Protein AF-0000000073331555 (afdb_homodimer)

Radius of gyration: 17.78 Å; Cα contacts (8 Å, |Δi|>4): 482; chains: 2; bounding box: 31×68×37 Å

Nearest PDB structures (foldseek):
  3w5u-assembly4_H  TM=9.746E-01  e=2.554E-11  Zea mays
  6xtf-assembly1_D  TM=9.697E-01  e=1.208E-10  Gloeobacter violaceus PCC 7421
  4zho-assembly2_B  TM=9.693E-01  e=1.670E-10  Arabidopsis thaliana
  3p63-assembly2_B  TM=9.710E-01  e=2.803E-10  Mastigocladus laminosus
  7akt-assembly1_A  TM=9.707E-01  e=1.718E-09  Chlamydomonas reinhardtii

Structure (mmCIF, N/CA/C/O backbone):
data_AF-0000000073331555-model_v1
#
loop_
_entity.id
_entity.type
_entity.pdbx_description
1 polymer Ferredoxin
#
loop_
_atom_site.group_PDB
_atom_site.id
_atom_site.type_symbol
_atom_site.label_atom_id
_atom_site.label_alt_id
_atom_site.label_comp_id
_atom_site.label_asym_id
_atom_site.label_entity_id
_atom_site.label_seq_id
_atom_site.pdbx_PDB_ins_code
_atom_site.Cartn_x
_atom_site.Cartn_y
_atom_site.Cartn_z
_atom_site.occupancy
_atom_site.B_iso_or_equiv
_atom_site.auth_seq_id
_atom_site.auth_comp_id
_atom_site.auth_asym_id
_atom_site.auth_atom_id
_atom_site.pdbx_PDB_model_num
ATOM 1 N N . PRO A 1 1 ? -2.93 -3.029 -19.109 1 42.31 1 PRO A N 1
ATOM 2 C CA . PRO A 1 1 ? -3.834 -2.719 -18 1 42.31 1 PRO A CA 1
ATOM 3 C C . PRO A 1 1 ? -3.377 -1.511 -17.188 1 42.31 1 PRO A C 1
ATOM 5 O O . PRO A 1 1 ? -2.174 -1.264 -17.078 1 42.31 1 PRO A O 1
ATOM 8 N N . GLY A 1 2 ? -4.195 -0.539 -17.375 1 48.5 2 GLY A N 1
ATOM 9 C CA . GLY A 1 2 ? -3.752 0.759 -16.891 1 48.5 2 GLY A CA 1
ATOM 10 C C . GLY A 1 2 ? -3.408 0.759 -15.406 1 48.5 2 GLY A C 1
ATOM 11 O O . GLY A 1 2 ? -4.18 0.263 -14.586 1 48.5 2 GLY A O 1
ATOM 12 N N . ARG A 1 3 ? -2.168 0.596 -15.094 1 61.59 3 ARG A N 1
ATOM 13 C CA . ARG A 1 3 ? -1.692 0.702 -13.719 1 61.59 3 ARG A CA 1
ATOM 14 C C . ARG A 1 3 ? -2.1 2.035 -13.102 1 61.59 3 ARG A C 1
ATOM 16 O O . ARG A 1 3 ? -2.121 3.061 -13.781 1 61.59 3 ARG A O 1
ATOM 23 N N . THR A 1 4 ? -2.826 1.878 -12.047 1 60.97 4 THR A N 1
ATOM 24 C CA . THR A 1 4 ? -3.236 3.115 -11.391 1 60.97 4 THR A CA 1
ATOM 25 C C . THR A 1 4 ? -2.035 3.822 -10.773 1 60.97 4 THR A C 1
ATOM 27 O O . THR A 1 4 ? -2.059 5.039 -10.57 1 60.97 4 THR A O 1
ATOM 30 N N . CYS A 1 5 ? -1.116 3.117 -10.336 1 60.03 5 CYS A N 1
ATOM 31 C CA . CYS A 1 5 ? 0.082 3.719 -9.766 1 60.03 5 CYS A CA 1
ATOM 32 C C . CYS A 1 5 ? 1.21 3.768 -10.789 1 60.03 5 CYS A C 1
ATOM 34 O O . CYS A 1 5 ? 1.247 2.959 -11.719 1 60.03 5 CYS A O 1
ATOM 36 N N . GLY A 1 6 ? 1.858 4.988 -10.922 1 55.62 6 GLY A N 1
ATOM 37 C CA . GLY A 1 6 ? 2.854 5.312 -11.93 1 55.62 6 GLY A CA 1
ATOM 38 C C . GLY A 1 6 ? 4.004 4.328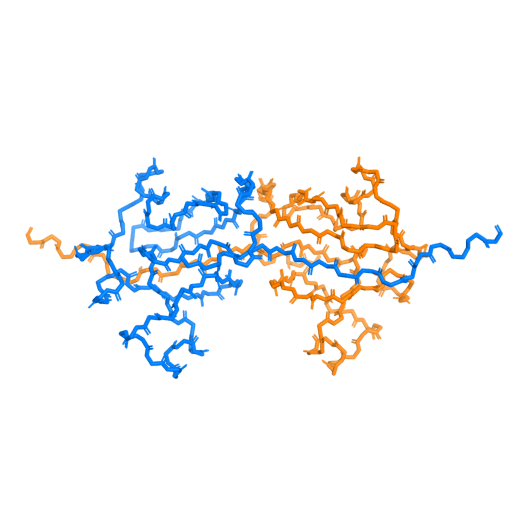 -11.969 1 55.62 6 GLY A C 1
ATOM 39 O O . GLY A 1 6 ? 4.363 3.738 -10.953 1 55.62 6 GLY A O 1
ATOM 40 N N . GLY A 1 7 ? 4.031 3.381 -12.758 1 60.12 7 GLY A N 1
ATOM 41 C CA . GLY A 1 7 ? 5.043 2.49 -13.312 1 60.12 7 GLY A CA 1
ATOM 42 C C . GLY A 1 7 ? 6.457 2.992 -13.102 1 60.12 7 GLY A C 1
ATOM 43 O O . GLY A 1 7 ? 7.297 2.885 -14 1 60.12 7 GLY A O 1
ATOM 44 N N . ASN A 1 8 ? 6.699 3.676 -11.828 1 60.16 8 ASN A N 1
ATOM 45 C CA . ASN A 1 8 ? 8.062 4.188 -11.742 1 60.16 8 ASN A CA 1
ATOM 46 C C . ASN A 1 8 ? 8.984 3.209 -11.023 1 60.16 8 ASN A C 1
ATOM 48 O O . ASN A 1 8 ? 10.109 3.561 -10.656 1 60.16 8 ASN A O 1
ATOM 52 N N . GLY A 1 9 ? 8.469 2.039 -10.781 1 63.94 9 GLY A N 1
ATOM 53 C CA . GLY A 1 9 ? 9.336 1.036 -10.18 1 63.94 9 GLY A CA 1
ATOM 54 C C . GLY A 1 9 ? 9.469 1.179 -8.68 1 63.94 9 GLY A C 1
ATOM 55 O O . GLY A 1 9 ? 10.344 0.562 -8.062 1 63.94 9 GLY A O 1
ATOM 56 N N . ALA A 1 10 ? 8.633 2.016 -8.164 1 65.69 10 ALA A N 1
ATOM 57 C CA . ALA A 1 10 ? 8.719 2.174 -6.719 1 65.69 10 ALA A CA 1
ATOM 58 C C . ALA A 1 10 ? 8.305 0.891 -6 1 65.69 10 ALA A C 1
ATOM 60 O O . ALA A 1 10 ? 7.371 0.207 -6.426 1 65.69 10 ALA A O 1
ATOM 61 N N . THR A 1 11 ? 9.062 0.587 -4.922 1 74.31 11 THR A N 1
ATOM 62 C CA . THR A 1 11 ? 8.938 -0.71 -4.266 1 74.31 11 THR A CA 1
ATOM 63 C C . THR A 1 11 ? 7.91 -0.646 -3.139 1 74.31 11 THR A C 1
ATOM 65 O O . THR A 1 11 ? 7.898 0.308 -2.357 1 74.31 11 THR A O 1
ATOM 68 N N . HIS A 1 12 ? 7.016 -1.637 -3.197 1 76.81 12 HIS A N 1
ATOM 69 C CA . HIS A 1 12 ? 6.07 -1.853 -2.109 1 76.81 12 HIS A CA 1
ATOM 70 C C . HIS A 1 12 ? 6.484 -3.037 -1.243 1 76.81 12 HIS A C 1
ATOM 72 O O . HIS A 1 12 ? 6.965 -4.051 -1.759 1 76.81 12 HIS A O 1
ATOM 78 N N . THR A 1 13 ? 6.324 -2.744 -0.014 1 75.56 13 THR A N 1
ATOM 79 C CA . THR A 1 13 ? 6.723 -3.812 0.896 1 75.56 13 THR A CA 1
ATOM 80 C C . THR A 1 13 ? 5.496 -4.492 1.497 1 75.56 13 THR A C 1
ATOM 82 O O . THR A 1 13 ? 4.449 -3.863 1.661 1 75.56 13 THR A O 1
ATOM 85 N N . GLY A 1 14 ? 5.758 -5.844 1.825 1 79.81 14 GLY A N 1
ATOM 86 C CA . GLY A 1 14 ? 4.711 -6.633 2.455 1 79.81 14 GLY A CA 1
ATOM 87 C C . GLY A 1 14 ? 5.184 -8 2.904 1 79.81 14 GLY A C 1
ATOM 88 O O . GLY A 1 14 ? 6.359 -8.188 3.227 1 79.81 14 GLY A O 1
ATOM 89 N N . LYS A 1 15 ? 4.145 -8.805 3.094 1 84.81 15 LYS A N 1
ATOM 90 C CA . LYS A 1 15 ? 4.41 -10.18 3.504 1 84.81 15 LYS A CA 1
ATOM 91 C C . LYS A 1 15 ? 3.59 -11.172 2.684 1 84.81 15 LYS A C 1
ATOM 93 O O . LYS A 1 15 ? 2.449 -10.883 2.314 1 84.81 15 LYS A O 1
ATOM 98 N N . LEU A 1 16 ? 4.254 -12.234 2.447 1 89.88 16 LEU A N 1
ATOM 99 C CA . LEU A 1 16 ? 3.574 -13.383 1.862 1 89.88 16 LEU A CA 1
ATOM 100 C C . LEU A 1 16 ? 3.453 -14.516 2.875 1 89.88 16 LEU A C 1
ATOM 102 O O . LEU A 1 16 ? 4.457 -14.984 3.412 1 89.88 16 LEU A O 1
ATOM 106 N N . ILE A 1 17 ? 2.254 -14.883 3.178 1 90.5 17 ILE A N 1
ATOM 107 C CA . ILE A 1 17 ? 1.991 -16.016 4.059 1 90.5 17 ILE A CA 1
ATOM 108 C C . ILE A 1 17 ? 1.759 -17.266 3.225 1 90.5 17 ILE A C 1
ATOM 110 O O . ILE A 1 17 ? 0.783 -17.359 2.477 1 90.5 17 ILE A O 1
ATOM 114 N N . THR A 1 18 ? 2.66 -18.172 3.301 1 90 18 THR A N 1
ATOM 115 C CA . THR A 1 18 ? 2.576 -19.453 2.607 1 90 18 THR A CA 1
ATOM 116 C C . THR A 1 18 ? 2.551 -20.594 3.605 1 90 18 THR A C 1
ATOM 118 O O . THR A 1 18 ? 2.805 -20.406 4.797 1 90 18 THR A O 1
ATOM 121 N N . PRO A 1 19 ? 2.193 -21.781 3.141 1 86.94 19 PRO A N 1
ATOM 122 C CA . PRO A 1 19 ? 2.242 -22.922 4.047 1 86.94 19 PRO A CA 1
ATOM 123 C C . PRO A 1 19 ? 3.633 -23.156 4.637 1 86.94 19 PRO A C 1
ATOM 125 O O . PRO A 1 19 ? 3.76 -23.734 5.719 1 86.94 19 PRO A O 1
ATOM 128 N N . GLU A 1 20 ? 4.633 -22.672 3.982 1 85.69 20 GLU A N 1
ATOM 129 C CA . GLU A 1 20 ? 6.008 -22.812 4.453 1 85.69 20 GLU A CA 1
ATOM 130 C C . GLU A 1 20 ? 6.359 -21.75 5.484 1 85.69 20 GLU A C 1
ATOM 132 O O . GLU A 1 20 ? 7.363 -21.875 6.191 1 85.69 20 GLU A O 1
ATOM 137 N N . GLY A 1 21 ? 5.566 -20.719 5.586 1 87.5 21 GLY A N 1
ATOM 138 C CA . GLY A 1 21 ? 5.812 -19.656 6.547 1 87.5 21 GLY A CA 1
ATOM 139 C C . GLY A 1 21 ? 5.578 -18.281 5.977 1 87.5 21 GLY A C 1
ATOM 140 O O . GLY A 1 21 ? 5.137 -18.141 4.836 1 87.5 21 GLY A O 1
ATOM 141 N N . GLU A 1 22 ? 5.797 -17.328 6.844 1 87.44 22 GLU A N 1
ATOM 142 C CA . GLU A 1 22 ? 5.691 -15.93 6.445 1 87.44 22 GLU A CA 1
ATOM 143 C C . GLU A 1 22 ? 7.02 -15.414 5.902 1 87.44 22 GLU A C 1
ATOM 145 O O . GLU A 1 22 ? 8.078 -15.688 6.469 1 87.44 22 GLU A O 1
ATOM 150 N N . LYS A 1 23 ? 6.91 -14.734 4.789 1 86.75 23 LYS A N 1
ATOM 151 C CA . LYS A 1 23 ? 8.102 -14.164 4.176 1 86.75 23 LYS A CA 1
ATOM 152 C C . LYS A 1 23 ? 7.898 -12.68 3.857 1 86.75 23 LYS A C 1
ATOM 154 O O . LYS A 1 23 ? 6.832 -12.281 3.389 1 86.75 23 LYS A O 1
ATOM 159 N N . GLU A 1 24 ? 8.977 -11.977 4.164 1 83.69 24 GLU A N 1
ATOM 160 C CA . GLU A 1 24 ? 8.961 -10.586 3.73 1 83.69 24 GLU A CA 1
ATOM 161 C C . GLU A 1 24 ? 8.992 -10.477 2.209 1 83.69 24 GLU A C 1
ATOM 163 O O . GLU A 1 24 ? 9.672 -11.266 1.542 1 83.69 24 GLU A O 1
ATOM 168 N N . PHE A 1 25 ? 8.352 -9.461 1.7 1 83.12 25 PHE A N 1
ATOM 169 C CA . PHE A 1 25 ? 8.203 -9.328 0.255 1 83.12 25 PHE A CA 1
ATOM 170 C C . PHE A 1 25 ? 8.297 -7.871 -0.173 1 83.12 25 PHE A C 1
ATOM 172 O O . PHE A 1 25 ? 7.664 -7 0.429 1 83.12 25 PHE A O 1
ATOM 179 N N . LYS A 1 26 ? 9.188 -7.637 -1.094 1 82.31 26 LYS A N 1
ATOM 180 C CA . LYS A 1 26 ? 9.336 -6.332 -1.732 1 82.31 26 LYS A CA 1
ATOM 181 C C . LYS A 1 26 ? 9 -6.406 -3.219 1 82.31 26 LYS A C 1
ATOM 183 O O . LYS A 1 26 ? 9.594 -7.188 -3.959 1 82.31 26 LYS A O 1
ATOM 188 N N . CYS A 1 27 ? 8.039 -5.574 -3.59 1 85.88 27 CYS A N 1
ATOM 189 C CA . CYS A 1 27 ? 7.602 -5.652 -4.98 1 85.88 27 CYS A CA 1
ATOM 190 C C . CYS A 1 27 ? 7.473 -4.262 -5.594 1 85.88 27 CYS A C 1
ATOM 192 O O . CYS A 1 27 ? 6.723 -3.424 -5.09 1 85.88 27 CYS A O 1
ATOM 194 N N . PRO A 1 28 ? 8.266 -4.074 -6.668 1 83.06 28 PRO A N 1
ATOM 195 C CA . PRO A 1 28 ? 8.031 -2.834 -7.41 1 83.06 28 PRO A CA 1
ATOM 196 C C . PRO A 1 28 ? 6.605 -2.729 -7.953 1 83.06 28 PRO A C 1
ATOM 198 O O . PRO A 1 28 ? 5.965 -3.748 -8.219 1 83.06 28 PRO A O 1
ATOM 201 N N . ASP A 1 29 ? 6.148 -1.461 -8.141 1 81.38 29 ASP A N 1
ATOM 202 C CA . ASP A 1 29 ? 4.766 -1.238 -8.555 1 81.38 29 ASP A CA 1
ATOM 203 C C . ASP A 1 29 ? 4.594 -1.49 -10.055 1 81.38 29 ASP A C 1
ATOM 205 O O . ASP A 1 29 ? 3.496 -1.34 -10.594 1 81.38 29 ASP A O 1
ATOM 209 N N . ASP A 1 30 ? 5.609 -1.965 -10.734 1 84.06 30 ASP A N 1
ATOM 210 C CA . ASP A 1 30 ? 5.527 -2.215 -12.172 1 84.06 30 ASP A CA 1
ATOM 211 C C . ASP A 1 30 ? 5.816 -3.68 -12.492 1 84.06 30 ASP A C 1
ATOM 213 O O . ASP A 1 30 ? 6.051 -4.035 -13.648 1 84.06 30 ASP A O 1
ATOM 217 N N . VAL A 1 31 ? 5.867 -4.48 -11.5 1 88.19 31 VAL A N 1
ATOM 218 C CA . VAL A 1 31 ? 6.07 -5.918 -11.641 1 88.19 31 VAL A CA 1
ATOM 219 C C . VAL A 1 31 ? 4.91 -6.672 -11 1 88.19 31 VAL A C 1
ATOM 221 O O . VAL A 1 31 ? 4.43 -6.289 -9.93 1 88.19 31 VAL A O 1
ATOM 224 N N . PHE A 1 32 ? 4.512 -7.754 -11.734 1 91.75 32 PHE A N 1
ATOM 225 C CA . PHE A 1 32 ? 3.455 -8.578 -11.156 1 91.75 32 PHE A CA 1
ATOM 226 C C . PHE A 1 32 ? 3.912 -9.203 -9.844 1 91.75 32 PHE A C 1
ATOM 228 O O . PHE A 1 32 ? 5.066 -9.625 -9.719 1 91.75 32 PHE A O 1
ATOM 235 N N . ILE A 1 33 ? 3.016 -9.352 -8.938 1 92.06 33 ILE A N 1
ATOM 236 C CA . ILE A 1 33 ? 3.311 -9.898 -7.621 1 92.06 33 ILE A CA 1
ATOM 237 C C . ILE A 1 33 ? 3.887 -11.305 -7.758 1 92.06 33 ILE A C 1
ATOM 239 O O . ILE A 1 33 ? 4.883 -11.641 -7.113 1 92.06 33 ILE A O 1
ATOM 243 N N . LEU A 1 34 ? 3.281 -12.102 -8.664 1 94.38 34 LEU A N 1
ATOM 244 C CA . LEU A 1 34 ? 3.756 -13.461 -8.859 1 94.38 34 LEU A CA 1
ATOM 245 C C . LEU A 1 34 ? 5.207 -13.477 -9.328 1 94.38 34 LEU A C 1
ATOM 247 O O . LEU A 1 34 ? 6.031 -14.219 -8.789 1 94.38 34 LEU A O 1
ATOM 251 N N . ASP A 1 35 ? 5.539 -12.656 -10.25 1 94.62 35 ASP A N 1
ATOM 252 C CA . ASP A 1 35 ? 6.887 -12.602 -10.805 1 94.62 35 ASP A CA 1
ATOM 253 C C . ASP A 1 35 ? 7.902 -12.188 -9.742 1 94.62 35 ASP A C 1
ATOM 255 O O . ASP A 1 35 ? 8.977 -12.781 -9.633 1 94.62 35 ASP A O 1
ATOM 259 N N . GLN A 1 36 ? 7.516 -11.258 -9 1 93 36 GLN A N 1
ATOM 260 C CA . GLN A 1 36 ? 8.422 -10.797 -7.953 1 93 36 GLN A CA 1
ATOM 261 C C . GLN A 1 36 ? 8.617 -11.867 -6.879 1 93 36 GLN A C 1
ATOM 263 O O . GLN A 1 36 ? 9.719 -12.039 -6.363 1 93 36 GLN A O 1
ATOM 268 N N . ALA A 1 37 ? 7.539 -12.5 -6.539 1 92.62 37 ALA A N 1
ATOM 269 C CA . ALA A 1 37 ? 7.641 -13.57 -5.555 1 92.62 37 ALA A CA 1
ATOM 270 C C . ALA A 1 37 ? 8.633 -14.633 -6.004 1 92.62 37 ALA A C 1
ATOM 272 O O . ALA A 1 37 ? 9.477 -15.078 -5.219 1 92.62 37 ALA A O 1
ATOM 273 N N . GLU A 1 38 ? 8.539 -15.008 -7.211 1 92.31 38 GLU A N 1
ATOM 274 C CA . GLU A 1 38 ? 9.461 -16 -7.758 1 92.31 38 GLU A CA 1
ATOM 275 C C . GLU A 1 38 ? 10.906 -15.5 -7.719 1 92.31 38 GLU A C 1
ATOM 277 O O . GLU A 1 38 ? 11.82 -16.25 -7.375 1 92.31 38 GLU A O 1
ATOM 282 N N . GLU A 1 39 ? 11.039 -14.305 -8.031 1 93.31 39 GLU A N 1
ATOM 283 C CA . GLU A 1 39 ? 12.367 -13.695 -8.016 1 93.31 39 GLU A CA 1
ATOM 284 C C . GLU A 1 39 ? 12.961 -13.695 -6.609 1 93.31 39 GLU A C 1
ATOM 286 O O . GLU A 1 39 ? 14.18 -13.828 -6.445 1 93.31 39 GLU A O 1
ATOM 291 N N . GLU A 1 40 ? 12.141 -13.664 -5.664 1 89.69 40 GLU A N 1
ATOM 292 C CA . GLU A 1 40 ? 12.602 -13.625 -4.281 1 89.69 40 GLU A CA 1
ATOM 293 C C . GLU A 1 40 ? 12.648 -15.023 -3.672 1 89.69 40 GLU A C 1
ATOM 295 O O . GLU A 1 40 ? 12.891 -15.18 -2.473 1 89.69 40 GLU A O 1
ATOM 300 N N . GLY A 1 41 ? 12.281 -15.953 -4.426 1 89.06 41 GLY A N 1
ATOM 301 C CA . GLY A 1 41 ? 12.422 -17.328 -3.992 1 89.06 41 GLY A CA 1
ATOM 302 C C . GLY A 1 41 ? 11.172 -17.875 -3.322 1 89.06 41 GLY A C 1
ATOM 303 O O . GLY A 1 41 ? 11.234 -18.859 -2.576 1 89.06 41 GLY A O 1
ATOM 304 N N . VAL A 1 42 ? 10.172 -17.234 -3.461 1 88.31 42 VAL A N 1
ATOM 305 C CA . VAL A 1 42 ? 8.906 -17.719 -2.928 1 88.31 42 VAL A CA 1
ATOM 306 C C . VAL A 1 42 ? 8.117 -18.422 -4.031 1 88.31 42 VAL A C 1
ATOM 308 O O . VAL A 1 42 ? 7.863 -17.844 -5.09 1 88.31 42 VAL A O 1
ATOM 311 N N . ASP A 1 43 ? 7.73 -19.594 -3.75 1 86.31 43 ASP A N 1
ATOM 312 C CA . ASP A 1 43 ? 7 -20.375 -4.742 1 86.31 43 ASP A CA 1
ATOM 313 C C . ASP A 1 43 ? 5.492 -20.219 -4.566 1 86.31 43 ASP A C 1
ATOM 315 O O . ASP A 1 43 ? 4.91 -20.734 -3.617 1 86.31 43 ASP A O 1
ATOM 319 N N . LEU A 1 44 ? 4.934 -19.5 -5.422 1 90.25 44 LEU A N 1
ATOM 320 C CA . LEU A 1 44 ? 3.482 -19.375 -5.465 1 90.25 44 LEU A CA 1
ATOM 321 C C . LEU A 1 44 ? 2.893 -20.234 -6.582 1 90.25 44 LEU A C 1
ATOM 323 O O . LEU A 1 44 ? 3.527 -20.422 -7.621 1 90.25 44 LEU A O 1
ATOM 327 N N . PRO A 1 45 ? 1.736 -20.734 -6.297 1 91.81 45 PRO A N 1
ATOM 328 C CA . PRO A 1 45 ? 1.098 -21.516 -7.371 1 91.81 45 PRO A CA 1
ATOM 329 C C . PRO A 1 45 ? 0.787 -20.656 -8.602 1 91.81 45 PRO A C 1
ATOM 331 O O . PRO A 1 45 ? 0.497 -19.469 -8.469 1 91.81 45 PRO A O 1
ATOM 334 N N . CYS A 1 46 ? 0.979 -21.359 -9.711 1 91.44 46 CYS A N 1
ATOM 335 C CA . CYS A 1 46 ? 0.646 -20.672 -10.953 1 91.44 46 CYS A CA 1
ATOM 336 C C . CYS A 1 46 ? 0.411 -21.656 -12.078 1 91.44 46 CYS A C 1
ATOM 338 O O . CYS A 1 46 ? 1.036 -22.719 -12.125 1 91.44 46 CYS A O 1
ATOM 340 N N . SER A 1 47 ? -0.607 -21.328 -12.961 1 93.25 47 SER A N 1
ATOM 341 C CA . SER A 1 47 ? -0.866 -22.188 -14.117 1 93.25 47 SER A CA 1
ATOM 342 C C . SER A 1 47 ? -0.884 -21.359 -15.406 1 93.25 47 SER A C 1
ATOM 344 O O . SER A 1 47 ? 0.083 -21.391 -16.172 1 93.25 47 SER A O 1
ATOM 346 N N . CYS A 1 48 ? -1.668 -20.5 -15.562 1 92.81 48 CYS A N 1
ATOM 347 C CA . CYS A 1 48 ? -1.872 -19.875 -16.859 1 92.81 48 CYS A CA 1
ATOM 348 C C . CYS A 1 48 ? -1.042 -18.594 -16.984 1 92.81 48 CYS A C 1
ATOM 350 O O . CYS A 1 48 ? -0.757 -18.141 -18.094 1 92.81 48 CYS A O 1
ATOM 352 N N . ARG A 1 49 ? -0.77 -17.906 -15.898 1 91.44 49 ARG A N 1
ATOM 353 C CA . ARG A 1 49 ? -0.06 -16.625 -15.844 1 91.44 49 ARG A CA 1
ATOM 354 C C . ARG A 1 49 ? -0.734 -15.586 -16.734 1 91.44 49 ARG A C 1
ATOM 356 O O . ARG A 1 49 ? -0.06 -14.766 -17.344 1 91.44 49 ARG A O 1
ATOM 363 N N . ALA A 1 50 ? -2.041 -15.672 -16.859 1 89.75 50 ALA A N 1
ATOM 364 C CA . ALA A 1 50 ? -2.77 -14.758 -17.734 1 89.75 50 ALA A CA 1
ATOM 365 C C . ALA A 1 50 ? -4.074 -14.297 -17.094 1 89.75 50 ALA A C 1
ATOM 367 O O . ALA A 1 50 ? -4.93 -13.711 -17.766 1 89.75 50 ALA A O 1
ATOM 368 N N . GLY A 1 51 ? -4.184 -14.594 -15.859 1 90.75 51 GLY A N 1
ATOM 369 C CA . GLY A 1 51 ? -5.41 -14.219 -15.172 1 90.75 51 GLY A CA 1
ATOM 370 C C . GLY A 1 51 ? -6.621 -14.984 -15.656 1 90.75 51 GLY A C 1
ATOM 371 O O . GLY A 1 51 ? -7.75 -14.5 -15.57 1 90.75 51 GLY A O 1
ATOM 372 N N . ALA A 1 52 ? -6.371 -16.094 -16.219 1 91.06 52 ALA A N 1
ATOM 373 C CA . ALA A 1 52 ? -7.445 -16.859 -16.844 1 91.06 52 ALA A CA 1
ATOM 374 C C . ALA A 1 52 ? -7.82 -18.078 -15.992 1 91.06 52 ALA A C 1
ATOM 376 O O . ALA A 1 52 ? -8.695 -18.859 -16.359 1 91.06 52 ALA A O 1
ATOM 377 N N . CYS A 1 53 ? -7.191 -18.297 -14.914 1 91.75 53 CYS A N 1
ATOM 378 C CA . CYS A 1 53 ? -7.508 -19.344 -13.961 1 91.75 53 CYS A CA 1
ATOM 379 C C . CYS A 1 53 ? -7.352 -18.859 -12.531 1 91.75 53 CYS A C 1
ATOM 381 O O . CYS A 1 53 ? -7.289 -17.641 -12.289 1 91.75 53 CYS A O 1
ATOM 383 N N . SER A 1 54 ? -7.363 -19.75 -11.555 1 91.5 54 SER A N 1
ATOM 384 C CA . SER A 1 54 ? -7.32 -19.328 -10.164 1 91.5 54 SER A CA 1
ATOM 385 C C . SER A 1 54 ? -6.207 -20.031 -9.398 1 91.5 54 SER A C 1
ATOM 387 O O . SER A 1 54 ? -6.16 -19.984 -8.172 1 91.5 54 SER A O 1
ATOM 389 N N . SER A 1 55 ? -5.348 -20.594 -10.156 1 92.12 55 SER A N 1
ATOM 390 C CA . SER A 1 55 ? -4.281 -21.312 -9.477 1 92.12 55 SER A CA 1
ATOM 391 C C . SER A 1 55 ? -3.449 -20.391 -8.602 1 92.12 55 SER A C 1
ATOM 393 O O . SER A 1 55 ? -2.965 -20.797 -7.543 1 92.12 55 SER A O 1
ATOM 395 N N . CYS A 1 56 ? -3.32 -19.156 -8.992 1 93.44 56 CYS A N 1
ATOM 396 C CA . CYS A 1 56 ? -2.469 -18.219 -8.273 1 93.44 56 CYS A CA 1
ATOM 397 C C . CYS A 1 56 ? -3.287 -17.375 -7.309 1 93.44 56 CYS A C 1
ATOM 399 O O . CYS A 1 56 ? -2.82 -16.328 -6.836 1 93.44 56 CYS A O 1
ATOM 401 N N . ALA A 1 57 ? -4.426 -17.766 -7.074 1 92.12 57 ALA A N 1
ATOM 402 C CA . ALA A 1 57 ? -5.293 -16.969 -6.203 1 92.12 57 ALA A CA 1
ATOM 403 C C . ALA A 1 57 ? -4.719 -16.891 -4.793 1 92.12 57 ALA A C 1
ATOM 405 O O . ALA A 1 57 ? -4.215 -17.875 -4.258 1 92.12 57 ALA A O 1
ATOM 406 N N . ALA A 1 58 ? -4.762 -15.672 -4.223 1 93.75 58 ALA A N 1
ATOM 407 C CA . ALA A 1 58 ? -4.379 -15.375 -2.842 1 93.75 58 ALA A CA 1
ATOM 408 C C . ALA A 1 58 ? -5.398 -14.461 -2.172 1 93.75 58 ALA A C 1
ATOM 410 O O . ALA A 1 58 ? -6.23 -13.852 -2.848 1 93.75 58 ALA A O 1
ATOM 411 N N . LYS A 1 59 ? -5.316 -14.469 -0.935 1 94 59 LYS A N 1
ATOM 412 C CA . LYS A 1 59 ? -6.203 -13.609 -0.165 1 94 59 LYS A CA 1
ATOM 413 C C . LYS A 1 59 ? -5.445 -12.414 0.415 1 94 59 LYS A C 1
ATOM 415 O O . LYS A 1 59 ? -4.371 -12.578 0.99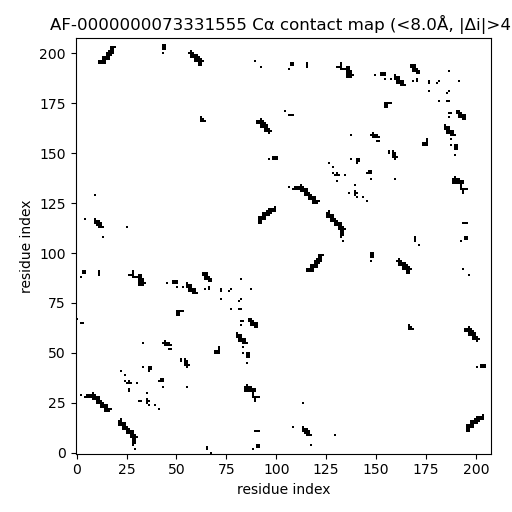4 1 94 59 LYS A O 1
ATOM 420 N N . ILE A 1 60 ? -6.031 -11.273 0.227 1 90.25 60 ILE A N 1
ATOM 421 C CA . ILE A 1 60 ? -5.465 -10.078 0.845 1 90.25 60 ILE A CA 1
ATOM 422 C C . ILE A 1 60 ? -5.801 -10.062 2.334 1 90.25 60 ILE A C 1
ATOM 424 O O . ILE A 1 60 ? -6.977 -10.055 2.709 1 90.25 60 ILE A O 1
ATOM 428 N N . VAL A 1 61 ? -4.836 -10.094 3.133 1 88.25 61 VAL A N 1
ATOM 429 C CA . VAL A 1 61 ? -5.004 -9.984 4.578 1 88.25 61 VAL A CA 1
ATOM 430 C C . VAL A 1 61 ? -4.965 -8.516 4.992 1 88.25 61 VAL A C 1
ATOM 432 O O . VAL A 1 61 ? -5.738 -8.086 5.852 1 88.25 61 VAL A O 1
ATOM 435 N N . GLN A 1 62 ? -4.062 -7.789 4.371 1 83.88 62 GLN A N 1
ATOM 436 C CA . GLN A 1 62 ? -3.896 -6.363 4.621 1 83.88 62 GLN A CA 1
ATOM 437 C C . GLN A 1 62 ? -3.432 -5.633 3.365 1 83.88 62 GLN A C 1
ATOM 439 O O . GLN A 1 62 ? -2.584 -6.141 2.627 1 83.88 62 GLN A O 1
ATOM 444 N N . GLY A 1 63 ? -4.07 -4.312 3.244 1 82.44 63 GLY A N 1
ATOM 445 C CA . GLY A 1 63 ? -3.639 -3.502 2.115 1 82.44 63 GLY A CA 1
ATOM 446 C C . GLY A 1 63 ? -4.562 -3.611 0.917 1 82.44 63 GLY A C 1
ATOM 447 O O . GLY A 1 63 ? -5.738 -3.951 1.062 1 82.44 63 GLY A O 1
ATOM 448 N N . THR A 1 64 ? -3.904 -3.066 -0.203 1 82.88 64 THR A N 1
ATOM 449 C CA . THR A 1 64 ? -4.664 -3.096 -1.449 1 82.88 64 THR A CA 1
ATOM 450 C C . THR A 1 64 ? -3.748 -3.398 -2.633 1 82.88 64 THR A C 1
ATOM 452 O O . THR A 1 64 ? -2.531 -3.225 -2.543 1 82.88 64 THR A O 1
ATOM 455 N N . VAL A 1 65 ? -4.402 -3.975 -3.686 1 87.06 65 VAL A N 1
ATOM 456 C CA . VAL A 1 65 ? -3.66 -4.297 -4.902 1 87.06 65 VAL A CA 1
ATOM 457 C C . VAL A 1 65 ? -4.359 -3.678 -6.109 1 87.06 65 VAL A C 1
ATOM 459 O O . VAL A 1 65 ? -5.543 -3.338 -6.047 1 87.06 65 VAL A O 1
ATOM 462 N N . ASP A 1 66 ? -3.494 -3.418 -7.055 1 85.69 66 ASP A N 1
ATOM 463 C CA . ASP A 1 66 ? -4.004 -3.029 -8.367 1 85.69 66 ASP A CA 1
ATOM 464 C C . ASP A 1 66 ? -4.129 -4.242 -9.289 1 85.69 66 ASP A C 1
ATOM 466 O O . ASP A 1 66 ? -3.123 -4.785 -9.75 1 85.69 66 ASP A O 1
ATOM 470 N N . GLN A 1 67 ? -5.418 -4.656 -9.438 1 84.38 67 GLN A N 1
ATOM 471 C CA . GLN A 1 67 ? -5.602 -5.812 -10.305 1 84.38 67 GLN A CA 1
ATOM 472 C C . GLN A 1 67 ? -6.566 -5.5 -11.445 1 84.38 67 GLN A C 1
ATOM 474 O O . GLN A 1 67 ? -7.453 -4.656 -11.297 1 84.38 67 GLN A O 1
ATOM 479 N N . PHE A 1 68 ? -6.316 -6.188 -12.484 1 74.69 68 PHE A N 1
ATOM 480 C CA . PHE A 1 68 ? -7.117 -5.98 -13.688 1 74.69 68 PHE A CA 1
ATOM 481 C C . PHE A 1 68 ? -8.438 -6.742 -13.602 1 74.69 68 PHE A C 1
ATOM 483 O O . PHE A 1 68 ? -8.609 -7.586 -12.719 1 74.69 68 PHE A O 1
ATOM 490 N N . ASP A 1 69 ? -9.305 -6.078 -14.422 1 73.12 69 ASP A N 1
ATOM 491 C CA . ASP A 1 69 ? -10.578 -6.777 -14.539 1 73.12 69 ASP A CA 1
ATOM 492 C C . ASP A 1 69 ? -10.375 -8.211 -15.023 1 73.12 69 ASP A C 1
ATOM 494 O O . ASP A 1 69 ? -9.977 -8.438 -16.172 1 73.12 69 ASP A O 1
ATOM 498 N N . ILE A 1 70 ? -10.383 -8.953 -14.07 1 72.44 70 ILE A N 1
ATOM 499 C CA . ILE A 1 70 ? -10.203 -10.375 -14.352 1 72.44 70 ILE A CA 1
ATOM 500 C C . ILE A 1 70 ? -11.562 -11.07 -14.406 1 72.44 70 ILE A C 1
ATOM 502 O O . ILE A 1 70 ? -12.438 -10.805 -13.578 1 72.44 70 ILE A O 1
ATOM 506 N N . SER A 1 71 ? -11.695 -11.766 -15.5 1 78.25 71 SER A N 1
ATOM 507 C CA . SER A 1 71 ? -12.969 -12.445 -15.75 1 78.25 71 SER A CA 1
ATOM 508 C C . SER A 1 71 ? -13.188 -13.586 -14.766 1 78.25 71 SER A C 1
ATOM 510 O O . SER A 1 71 ? -14.328 -13.93 -14.453 1 78.25 71 SER A O 1
ATOM 512 N N . PHE A 1 72 ? -12.172 -14.062 -14.297 1 87 72 PHE A N 1
ATOM 513 C CA . PHE A 1 72 ? -12.281 -15.273 -13.492 1 87 72 PHE A CA 1
A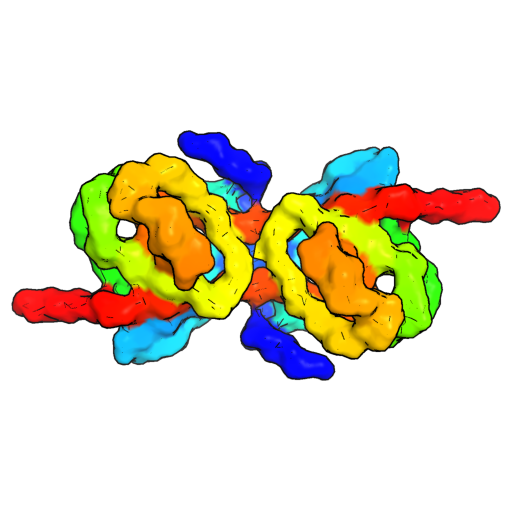TOM 514 C C . PHE A 1 72 ? -12.828 -14.953 -12.102 1 87 72 PHE A C 1
ATOM 516 O O . PHE A 1 72 ? -13.625 -15.727 -11.555 1 87 72 PHE A O 1
ATOM 523 N N . LEU A 1 73 ? -12.453 -13.867 -11.508 1 87.44 73 LEU A N 1
ATOM 524 C CA . LEU A 1 73 ? -12.93 -13.508 -10.18 1 87.44 73 LEU A CA 1
ATOM 525 C C . LEU A 1 73 ? -14.172 -12.625 -10.266 1 87.44 73 LEU A C 1
ATOM 527 O O . LEU A 1 73 ? -14.156 -11.586 -10.922 1 87.44 73 LEU A O 1
ATOM 531 N N . GLY A 1 74 ? -15.188 -13.109 -9.641 1 86.75 74 GLY A N 1
ATOM 532 C CA . GLY A 1 74 ? -16.391 -12.289 -9.57 1 86.75 74 GLY A CA 1
ATOM 533 C C . GLY A 1 74 ? -16.266 -11.125 -8.609 1 86.75 74 GLY A C 1
ATOM 534 O O . GLY A 1 74 ? -15.305 -11.055 -7.832 1 86.75 74 GLY A O 1
ATOM 535 N N . GLY A 1 75 ? -17.188 -10.211 -8.734 1 87.38 75 GLY A N 1
ATOM 536 C CA . GLY A 1 75 ? -17.203 -9.047 -7.867 1 87.38 75 GLY A CA 1
ATOM 537 C C . GLY A 1 75 ? -17.188 -9.406 -6.391 1 87.38 75 GLY A C 1
ATOM 538 O O . GLY A 1 75 ? -16.469 -8.789 -5.602 1 87.38 75 GLY A O 1
ATOM 539 N N . ASP A 1 76 ? -17.938 -10.438 -6.012 1 90.25 76 ASP A N 1
ATOM 540 C CA . ASP A 1 76 ? -18 -10.867 -4.617 1 90.25 76 ASP A CA 1
ATOM 541 C C . ASP A 1 76 ? -16.641 -11.391 -4.145 1 90.25 76 ASP A C 1
ATOM 543 O O . ASP A 1 76 ? -16.266 -11.164 -2.996 1 90.25 76 ASP A O 1
ATOM 547 N N . GLN A 1 77 ? -15.969 -12 -4.988 1 88.56 77 GLN A N 1
ATOM 548 C CA . GLN A 1 77 ? -14.664 -12.547 -4.656 1 88.56 77 GLN A CA 1
ATOM 549 C C . GLN A 1 77 ? -13.625 -11.438 -4.5 1 88.56 77 GLN A C 1
ATOM 551 O O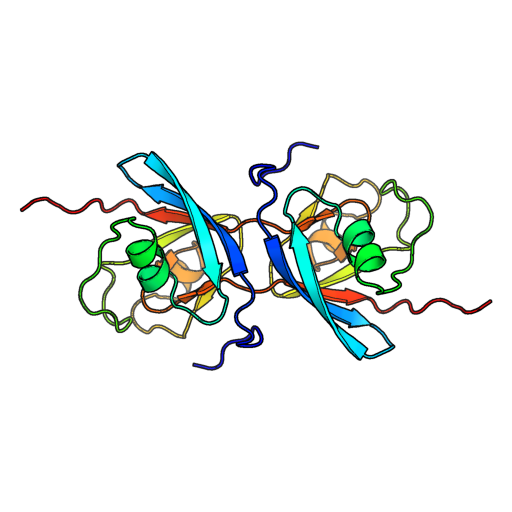 . GLN A 1 77 ? -12.797 -11.477 -3.584 1 88.56 77 GLN A O 1
ATOM 556 N N . ILE A 1 78 ? -13.797 -10.453 -5.309 1 87 78 ILE A N 1
ATOM 557 C CA . ILE A 1 78 ? -12.891 -9.305 -5.238 1 87 78 ILE A CA 1
ATOM 558 C C . ILE A 1 78 ? -13.141 -8.531 -3.947 1 87 78 ILE A C 1
ATOM 560 O O . ILE A 1 78 ? -12.195 -8.172 -3.242 1 87 78 ILE A O 1
ATOM 564 N N . GLU A 1 79 ? -14.336 -8.43 -3.6 1 87.62 79 GLU A N 1
ATOM 565 C CA . GLU A 1 79 ? -14.695 -7.73 -2.371 1 87.62 79 GLU A CA 1
ATOM 566 C C . GLU A 1 79 ? -14.242 -8.508 -1.139 1 87.62 79 GLU A C 1
ATOM 568 O O . GLU A 1 79 ? -13.938 -7.914 -0.103 1 87.62 79 GLU A O 1
ATOM 573 N N . ALA A 1 80 ? -14.227 -9.766 -1.332 1 89.69 80 ALA A N 1
ATOM 574 C CA . ALA A 1 80 ? -13.805 -10.625 -0.228 1 89.69 80 ALA A CA 1
ATOM 575 C C . ALA A 1 80 ? -12.281 -10.625 -0.086 1 89.69 80 ALA A C 1
ATOM 577 O O . ALA A 1 80 ? -11.742 -11.234 0.844 1 89.69 80 ALA A O 1
ATOM 578 N N . GLY A 1 81 ? -11.594 -10.055 -1.018 1 90.69 81 GLY A N 1
ATOM 579 C CA . GLY A 1 81 ? -10.156 -9.883 -0.87 1 90.69 81 GLY A CA 1
ATOM 580 C C . GLY A 1 81 ? -9.344 -10.859 -1.698 1 90.69 81 GLY A C 1
ATOM 581 O O . GLY A 1 81 ? -8.141 -11.023 -1.479 1 90.69 81 GLY A O 1
ATOM 582 N N . TRP A 1 82 ? -10.023 -11.523 -2.611 1 92.62 82 TRP A N 1
ATOM 583 C CA . TRP A 1 82 ? -9.273 -12.445 -3.459 1 92.62 82 TRP A CA 1
ATOM 584 C C . TRP A 1 82 ? -8.555 -11.703 -4.578 1 92.62 82 TRP A C 1
ATOM 586 O O . TRP A 1 82 ? -9.102 -10.75 -5.148 1 92.62 82 TRP A O 1
ATOM 596 N N . VAL A 1 83 ? -7.309 -12.266 -4.91 1 93.31 83 VAL A N 1
ATOM 597 C CA . VAL A 1 83 ? -6.48 -11.641 -5.938 1 93.31 83 VAL A CA 1
ATOM 598 C C . VAL A 1 83 ? -5.746 -12.719 -6.738 1 93.31 83 VAL A C 1
ATOM 600 O O . VAL A 1 83 ? -5.402 -13.773 -6.199 1 93.31 83 VAL A O 1
ATOM 603 N N . LEU A 1 84 ? -5.637 -12.445 -8.031 1 93.31 84 LEU A N 1
ATOM 604 C CA . LEU A 1 84 ? -4.758 -13.258 -8.859 1 93.31 84 LEU A CA 1
ATOM 605 C C . LEU A 1 84 ? -3.359 -12.656 -8.93 1 93.31 84 LEU A C 1
ATOM 607 O O . LEU A 1 84 ? -3.158 -11.617 -9.555 1 93.31 84 LEU A O 1
ATOM 611 N N . THR A 1 85 ? -2.408 -13.273 -8.344 1 93.69 85 THR A N 1
ATOM 612 C CA . THR A 1 85 ? -1.085 -12.688 -8.156 1 93.69 85 THR A CA 1
ATOM 613 C C . THR A 1 85 ? -0.337 -12.609 -9.484 1 93.69 85 THR A C 1
ATOM 615 O O . THR A 1 85 ? 0.602 -11.82 -9.625 1 93.69 85 THR A O 1
ATOM 618 N N . CYS A 1 86 ? -0.778 -13.352 -10.508 1 93.62 86 CYS A N 1
ATOM 619 C CA . CYS A 1 86 ? -0.108 -13.305 -11.805 1 93.62 86 CYS A CA 1
ATOM 620 C C . CYS A 1 86 ? -0.597 -12.117 -12.633 1 93.62 86 CYS A C 1
ATOM 622 O O . CYS A 1 86 ? -0.048 -11.836 -13.695 1 93.62 86 CYS A O 1
ATOM 624 N N . TYR A 1 87 ? -1.567 -11.477 -12.094 1 91.69 87 TYR A N 1
ATOM 625 C CA . TYR A 1 87 ? -2.178 -10.375 -12.828 1 91.69 87 TYR A CA 1
ATOM 626 C C . TYR A 1 87 ? -2.461 -9.195 -11.906 1 91.69 87 TYR A C 1
ATOM 628 O O . TYR A 1 87 ? -3.451 -8.484 -12.086 1 91.69 87 TYR A O 1
ATOM 636 N N . ALA A 1 88 ? -1.718 -9.055 -10.922 1 90.88 88 ALA A N 1
ATOM 637 C CA . ALA A 1 88 ? -1.912 -7.969 -9.961 1 90.88 88 ALA A CA 1
ATOM 638 C C . ALA A 1 88 ? -0.591 -7.27 -9.648 1 90.88 88 ALA A C 1
ATOM 640 O O . ALA A 1 88 ? 0.46 -7.914 -9.594 1 90.88 88 ALA A O 1
ATOM 641 N N . TYR A 1 89 ? -0.746 -5.973 -9.391 1 88.69 89 TYR A N 1
ATOM 642 C CA . TYR A 1 89 ? 0.355 -5.141 -8.914 1 88.69 89 TYR A CA 1
ATOM 643 C C . TYR A 1 89 ? 0.089 -4.637 -7.504 1 88.69 89 TYR A C 1
ATOM 645 O O . TYR A 1 89 ? -1.065 -4.504 -7.09 1 88.69 89 TYR A O 1
ATOM 653 N N . PRO A 1 90 ? 1.242 -4.418 -6.777 1 86.44 90 PRO A N 1
ATOM 654 C CA . PRO A 1 90 ? 0.989 -3.689 -5.531 1 86.44 90 PRO A CA 1
ATOM 655 C C . PRO A 1 90 ? 0.38 -2.309 -5.77 1 86.44 90 PRO A C 1
ATOM 657 O O . PRO A 1 90 ? 0.726 -1.639 -6.746 1 86.44 90 PRO A O 1
ATOM 660 N N . MET A 1 91 ? -0.558 -1.919 -4.871 1 80.75 91 MET A N 1
ATOM 661 C CA . MET A 1 91 ? -1.165 -0.598 -5.008 1 80.75 91 MET A CA 1
ATOM 662 C C . MET A 1 91 ? -0.304 0.468 -4.34 1 80.75 91 MET A C 1
ATOM 664 O O . MET A 1 91 ? 0.199 0.263 -3.232 1 80.75 91 MET A O 1
ATOM 668 N N . CYS A 1 92 ? -0.205 1.504 -5.09 1 76.5 92 CYS A N 1
ATOM 669 C CA . CYS A 1 92 ? 0.529 2.639 -4.543 1 76.5 92 CYS A CA 1
ATOM 670 C C . CYS A 1 92 ? -0.352 3.461 -3.611 1 76.5 92 CYS A C 1
ATOM 672 O O . CYS A 1 92 ? -1.571 3.512 -3.787 1 76.5 92 CYS A O 1
ATOM 674 N N . LEU A 1 93 ? 0.311 4.125 -2.654 1 81.56 93 LEU A N 1
ATOM 675 C CA . LEU A 1 93 ? -0.386 5.062 -1.778 1 81.56 93 LEU A CA 1
ATOM 676 C C . LEU A 1 93 ? -0.368 6.469 -2.361 1 81.56 93 LEU A C 1
ATOM 678 O O . LEU A 1 93 ? 0.696 6.992 -2.705 1 81.56 93 LEU A O 1
ATOM 682 N N . ILE A 1 94 ? -1.569 7 -2.553 1 82.56 94 ILE A N 1
ATOM 683 C CA . ILE A 1 94 ? -1.679 8.383 -3.02 1 82.56 94 ILE A CA 1
ATOM 684 C C . ILE A 1 94 ? -2.479 9.203 -2.014 1 82.56 94 ILE A C 1
ATOM 686 O O . ILE A 1 94 ? -3.607 8.852 -1.67 1 82.56 94 ILE A O 1
ATOM 690 N N . LEU A 1 95 ? -1.822 10.25 -1.576 1 89.75 95 LEU A N 1
ATOM 691 C CA . LEU A 1 95 ? -2.453 11.141 -0.614 1 89.75 95 LEU A CA 1
ATOM 692 C C . LEU A 1 95 ? -2.625 12.539 -1.205 1 89.75 95 LEU A C 1
ATOM 694 O O . LEU A 1 95 ? -1.75 13.023 -1.925 1 89.75 95 LEU A O 1
ATOM 698 N N . SER A 1 96 ? -3.777 13.078 -0.915 1 91.69 96 SER A N 1
ATOM 699 C CA . SER A 1 96 ? -4.055 14.445 -1.339 1 91.69 96 SER A CA 1
ATOM 700 C C . SER A 1 96 ? -4.16 15.383 -0.142 1 91.69 96 SER A C 1
ATOM 702 O O . SER A 1 96 ? -4.98 15.164 0.753 1 91.69 96 SER A O 1
ATOM 704 N N . SER A 1 97 ? -3.238 16.266 -0.079 1 87.44 97 SER A N 1
ATOM 705 C CA . SER A 1 97 ? -3.27 17.281 0.97 1 87.44 97 SER A CA 1
ATOM 706 C C . SER A 1 97 ? -3.756 18.625 0.429 1 87.44 97 SER A C 1
ATOM 708 O O . SER A 1 97 ? -3.227 19.125 -0.563 1 87.44 97 SER A O 1
ATOM 710 N N . ARG A 1 98 ? -4.926 19.078 0.725 1 75.69 98 ARG A N 1
ATOM 711 C CA . ARG A 1 98 ? -5.484 20.328 0.221 1 75.69 98 ARG A CA 1
ATOM 712 C C . ARG A 1 98 ? -4.902 21.531 0.959 1 75.69 98 ARG A C 1
ATOM 714 O O . ARG A 1 98 ? -5.07 22.672 0.53 1 75.69 98 ARG A O 1
ATOM 721 N N . HIS A 1 99 ? -4.434 21.453 2.211 1 60.16 99 HIS A N 1
ATOM 722 C CA . HIS A 1 99 ? -4.148 22.719 2.898 1 60.16 99 HIS A CA 1
ATOM 723 C C . HIS A 1 99 ? -2.701 23.141 2.684 1 60.16 99 HIS A C 1
ATOM 725 O O . HIS A 1 99 ? -1.777 22.359 2.898 1 60.16 99 HIS A O 1
ATOM 731 N N . SER A 1 100 ? -2.455 23.734 1.464 1 49 100 SER A N 1
ATOM 732 C CA . SER A 1 100 ? -1.183 24.438 1.426 1 49 100 SER A CA 1
ATOM 733 C C . SER A 1 100 ? -1.079 25.453 2.568 1 49 100 SER A C 1
ATOM 735 O O . SER A 1 100 ? -2.096 25.938 3.068 1 49 100 SER A O 1
ATOM 737 N N . LYS A 1 101 ? 0.092 25.547 3.176 1 47.56 101 LYS A N 1
ATOM 738 C CA . LYS A 1 101 ? 0.452 26.609 4.105 1 47.56 101 LYS A CA 1
ATOM 739 C C . LYS A 1 101 ? -0.309 27.891 3.787 1 47.56 101 LYS A C 1
ATOM 741 O O . LYS A 1 101 ? -0.332 28.344 2.639 1 47.56 101 LYS A O 1
ATOM 746 N N . ARG A 1 102 ? -1.305 28.312 4.414 1 41.84 102 ARG A N 1
ATOM 747 C CA . ARG A 1 102 ? -1.457 29.766 4.441 1 41.84 102 ARG A CA 1
ATOM 748 C C . ARG A 1 102 ? -0.133 30.438 4.766 1 41.84 102 ARG A C 1
ATOM 750 O O . ARG A 1 102 ? 0.478 30.156 5.801 1 41.84 102 ARG A O 1
ATOM 757 N N . LYS A 1 103 ? 0.735 30.719 3.729 1 37.88 103 LYS A N 1
ATOM 758 C CA . LYS A 1 103 ? 1.601 31.844 4.082 1 37.88 103 LYS A CA 1
ATOM 759 C C . LYS A 1 103 ? 0.88 32.812 5 1 37.88 103 LYS A C 1
ATOM 761 O O . LYS A 1 103 ? -0.184 33.344 4.652 1 37.88 103 LYS A O 1
ATOM 766 N N . SER A 1 104 ? 0.9 32.594 6.254 1 29 104 SER A N 1
ATOM 767 C CA . SER A 1 104 ? 0.856 33.938 6.805 1 29 104 SER A CA 1
ATOM 768 C C . SER A 1 104 ? 1.882 34.844 6.129 1 29 104 SER A C 1
ATOM 770 O O . SER A 1 104 ? 2.943 34.375 5.707 1 29 104 SER A O 1
ATOM 772 N N . PRO B 1 1 ? 1.9 2.643 19.219 1 43.12 1 PRO B N 1
ATOM 773 C CA . PRO B 1 1 ? 0.745 2.174 18.453 1 43.12 1 PRO B CA 1
ATOM 774 C C . PRO B 1 1 ? 1.079 0.992 17.547 1 43.12 1 PRO B C 1
ATOM 776 O O . PRO B 1 1 ? 2.217 0.862 17.078 1 43.12 1 PRO B O 1
ATOM 779 N N . GLY B 1 2 ? 0.418 -0.048 17.922 1 49 2 GLY B N 1
ATOM 780 C CA . GLY B 1 2 ? 0.82 -1.311 17.328 1 49 2 GLY B CA 1
ATOM 781 C C . GLY B 1 2 ? 0.773 -1.295 15.805 1 49 2 GLY B C 1
ATOM 782 O O . GLY B 1 2 ? -0.228 -0.886 15.211 1 49 2 GLY B O 1
ATOM 783 N N . ARG B 1 3 ? 1.869 -1.033 15.18 1 61.94 3 ARG B N 1
ATOM 784 C CA . ARG B 1 3 ? 1.983 -1.105 13.727 1 61.94 3 ARG B CA 1
ATOM 785 C C . ARG B 1 3 ? 1.571 -2.48 13.219 1 61.94 3 ARG B C 1
ATOM 787 O O . ARG B 1 3 ? 1.806 -3.494 13.875 1 61.94 3 ARG B O 1
ATOM 794 N N . THR B 1 4 ? 0.584 -2.408 12.383 1 60.97 4 THR B N 1
ATOM 795 C CA . THR B 1 4 ? 0.148 -3.689 11.844 1 60.97 4 THR B CA 1
ATOM 796 C C . THR B 1 4 ? 1.212 -4.273 10.914 1 60.97 4 THR B C 1
ATOM 798 O O . THR B 1 4 ? 1.269 -5.488 10.719 1 60.97 4 THR B O 1
ATOM 801 N N . CYS B 1 5 ? 1.901 -3.475 10.258 1 59.88 5 CYS B N 1
ATOM 802 C CA . CYS B 1 5 ? 2.971 -3.959 9.391 1 59.88 5 CYS B CA 1
ATOM 803 C C . CYS B 1 5 ? 4.32 -3.875 10.094 1 59.88 5 CYS B C 1
ATOM 805 O O . CYS B 1 5 ? 4.5 -3.07 11.008 1 59.88 5 CYS B O 1
ATOM 807 N N . GLY B 1 6 ? 5.152 -5.004 9.953 1 55.72 6 GLY B N 1
ATOM 808 C CA . GLY B 1 6 ? 6.41 -5.246 10.641 1 55.72 6 GLY B CA 1
ATOM 809 C C . GLY B 1 6 ? 7.414 -4.125 10.461 1 55.72 6 GLY B C 1
ATOM 810 O O . GLY B 1 6 ? 7.434 -3.461 9.422 1 55.72 6 GLY B O 1
ATOM 811 N N . GLY B 1 7 ? 7.516 -3.193 11.266 1 60.28 7 GLY B N 1
ATOM 812 C CA . GLY B 1 7 ? 8.531 -2.209 11.602 1 60.28 7 GLY B CA 1
ATOM 813 C C . GLY B 1 7 ? 9.898 -2.545 11.031 1 60.28 7 GLY B C 1
ATOM 814 O O . GLY B 1 7 ? 10.922 -2.318 11.688 1 60.28 7 GLY B O 1
ATOM 815 N N . ASN B 1 8 ? 9.891 -3.199 9.711 1 60.56 8 ASN B N 1
ATOM 816 C CA . ASN B 1 8 ? 11.234 -3.566 9.273 1 60.56 8 ASN B CA 1
ATOM 817 C C . ASN B 1 8 ? 11.836 -2.504 8.359 1 60.56 8 ASN B C 1
ATOM 819 O O . ASN B 1 8 ? 12.859 -2.742 7.711 1 60.56 8 ASN B O 1
ATOM 823 N N . GLY B 1 9 ? 11.148 -1.381 8.258 1 64.25 9 GLY B N 1
ATOM 824 C CA . GLY B 1 9 ? 11.727 -0.299 7.477 1 64.25 9 GLY B CA 1
ATOM 825 C C . GLY B 1 9 ? 11.492 -0.446 5.984 1 64.25 9 GLY B C 1
ATOM 826 O O . GLY B 1 9 ? 12.109 0.251 5.18 1 64.25 9 GLY B O 1
ATOM 827 N N . ALA B 1 10 ? 10.641 -1.373 5.68 1 66.12 10 ALA B N 1
ATOM 828 C CA . ALA B 1 10 ? 10.383 -1.54 4.25 1 66.12 10 ALA B CA 1
ATOM 829 C C . ALA B 1 10 ? 9.664 -0.318 3.678 1 66.12 10 ALA B C 1
ATOM 831 O O . ALA B 1 10 ? 8.805 0.269 4.336 1 66.12 10 ALA B O 1
ATOM 832 N N . THR B 1 11 ? 10.086 0.063 2.457 1 74.44 11 THR B N 1
ATOM 833 C CA . THR B 1 11 ? 9.656 1.327 1.871 1 74.44 11 THR B CA 1
ATOM 834 C C . THR B 1 11 ? 8.398 1.134 1.037 1 74.44 11 THR B C 1
ATOM 836 O O . THR B 1 11 ? 8.289 0.175 0.269 1 74.44 11 THR B O 1
ATOM 839 N N . HIS B 1 12 ? 7.438 2.012 1.328 1 76.88 12 HIS B N 1
ATOM 840 C CA . HIS B 1 12 ? 6.227 2.104 0.518 1 76.88 12 HIS B CA 1
ATOM 841 C C . HIS B 1 12 ? 6.277 3.312 -0.409 1 76.88 12 HIS B C 1
ATOM 843 O O . HIS B 1 12 ? 6.742 4.387 -0.014 1 76.88 12 HIS B O 1
ATOM 849 N N . THR B 1 13 ? 5.859 3 -1.568 1 75.75 13 THR B N 1
ATOM 850 C CA . THR B 1 13 ? 5.891 4.094 -2.533 1 75.75 13 THR B CA 1
ATOM 851 C C . THR B 1 13 ? 4.484 4.617 -2.807 1 75.75 13 THR B C 1
ATOM 853 O O . THR B 1 13 ? 3.51 3.869 -2.715 1 75.75 13 THR B O 1
ATOM 856 N N . GLY B 1 14 ? 4.492 5.969 -3.15 1 80 14 GLY B N 1
ATOM 857 C CA . GLY B 1 14 ? 3.236 6.625 -3.484 1 80 14 GLY B CA 1
ATOM 858 C C . GLY B 1 14 ? 3.42 8.031 -4.016 1 80 14 GLY B C 1
ATOM 859 O O . GLY B 1 14 ? 4.449 8.344 -4.621 1 80 14 GLY B O 1
ATOM 860 N N . LYS B 1 15 ? 2.283 8.719 -3.914 1 84.94 15 LYS B N 1
ATOM 861 C CA . LYS B 1 15 ? 2.283 10.109 -4.355 1 84.94 15 LYS B CA 1
ATOM 862 C C . LYS B 1 15 ? 1.598 11.016 -3.336 1 84.94 15 LYS B C 1
ATOM 864 O O . LYS B 1 15 ? 0.633 10.602 -2.688 1 84.94 15 LYS B O 1
ATOM 869 N N . LEU B 1 16 ? 2.182 12.148 -3.266 1 89.75 16 LEU B N 1
ATOM 870 C CA . LEU B 1 16 ? 1.553 13.227 -2.506 1 89.75 16 LEU B CA 1
ATOM 871 C C . LEU B 1 16 ? 1.052 14.328 -3.436 1 89.75 16 LEU B C 1
ATOM 873 O O . LEU B 1 16 ? 1.829 14.898 -4.203 1 89.75 16 LEU B O 1
ATOM 877 N N . ILE B 1 17 ? -0.22 14.555 -3.418 1 90.31 17 ILE B N 1
ATOM 878 C CA . ILE B 1 17 ? -0.821 15.641 -4.18 1 90.31 17 ILE B CA 1
ATOM 879 C C . ILE B 1 17 ? -0.964 16.875 -3.295 1 90.31 17 ILE B C 1
ATOM 881 O O . ILE B 1 17 ? -1.715 16.859 -2.314 1 90.31 17 ILE B O 1
ATOM 885 N N . THR B 1 18 ? -0.209 17.859 -3.586 1 89.81 18 THR B N 1
ATOM 886 C CA . THR B 1 18 ? -0.25 19.141 -2.873 1 89.81 18 THR B CA 1
ATOM 887 C C . THR B 1 18 ? -0.66 20.266 -3.811 1 89.81 18 THR B C 1
ATOM 889 O O . THR B 1 18 ? -0.704 20.078 -5.031 1 89.81 18 THR B O 1
ATOM 892 N N . PRO B 1 19 ? -1.014 21.406 -3.246 1 86.81 19 PRO B N 1
ATOM 893 C CA . PRO B 1 19 ? -1.326 22.547 -4.113 1 86.81 19 PRO B CA 1
ATOM 894 C C . PRO B 1 19 ? -0.172 22.922 -5.043 1 86.81 19 PRO B C 1
ATOM 896 O O . PRO B 1 19 ? -0.394 23.484 -6.113 1 86.81 19 PRO B O 1
ATOM 899 N N . GLU B 1 20 ? 1.016 22.547 -4.68 1 85.56 20 GLU B N 1
ATOM 900 C CA . GLU B 1 20 ? 2.195 22.844 -5.488 1 85.56 20 GLU B CA 1
ATOM 901 C C . GLU B 1 20 ? 2.381 21.812 -6.594 1 85.56 20 GLU B C 1
ATOM 903 O O . GLU B 1 20 ? 3.152 22.031 -7.527 1 85.56 20 GLU B O 1
ATOM 908 N N . GLY B 1 21 ? 1.695 20.703 -6.512 1 87.5 21 GLY B N 1
ATOM 909 C CA . GLY B 1 21 ? 1.797 19.656 -7.52 1 87.5 21 GLY B CA 1
ATOM 910 C C . GLY B 1 21 ? 1.87 18.266 -6.93 1 87.5 21 GLY B C 1
ATOM 911 O O . GLY B 1 21 ? 1.741 18.094 -5.715 1 87.5 21 GLY B O 1
ATOM 912 N N . GLU B 1 22 ? 1.977 17.344 -7.832 1 87.25 22 GLU B N 1
ATOM 913 C CA . GLU B 1 22 ? 2.133 15.945 -7.445 1 87.25 22 GLU B CA 1
ATOM 914 C C . GLU B 1 22 ? 3.604 15.586 -7.27 1 87.25 22 GLU B C 1
ATOM 916 O O . GLU B 1 22 ? 4.445 15.977 -8.078 1 87.25 22 GLU B O 1
ATOM 921 N N . LYS B 1 23 ? 3.863 14.914 -6.172 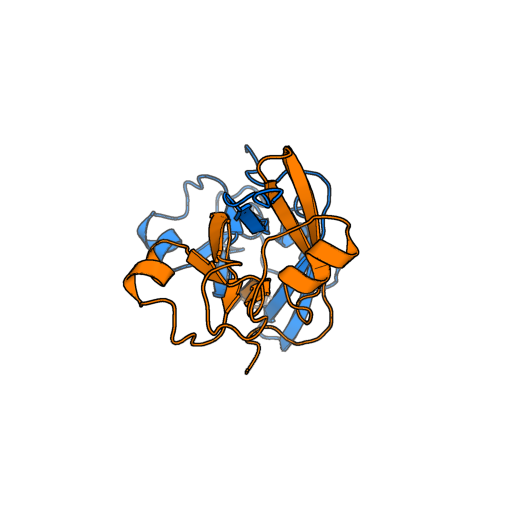1 86.69 23 LYS B N 1
ATOM 922 C CA . LYS B 1 23 ? 5.23 14.477 -5.895 1 86.69 23 LYS B CA 1
ATOM 923 C C . LYS B 1 23 ? 5.273 12.992 -5.559 1 86.69 23 LYS B C 1
ATOM 925 O O . LYS B 1 23 ? 4.41 12.484 -4.836 1 86.69 23 LYS B O 1
ATOM 930 N N . GLU B 1 24 ? 6.309 12.398 -6.148 1 83.75 24 GLU B N 1
ATOM 931 C CA . GLU B 1 24 ? 6.551 11.023 -5.746 1 83.75 24 GLU B CA 1
ATOM 932 C C . GLU B 1 24 ? 6.996 10.938 -4.285 1 83.75 24 GLU B C 1
ATOM 934 O O . GLU B 1 24 ? 7.746 11.797 -3.812 1 83.75 24 GLU B O 1
ATOM 939 N N . PHE B 1 25 ? 6.605 9.867 -3.639 1 83.19 25 PHE B N 1
ATOM 940 C CA . PHE B 1 25 ? 6.859 9.742 -2.207 1 83.19 25 PHE B CA 1
ATOM 941 C C . PHE B 1 25 ? 7.215 8.305 -1.841 1 83.19 25 PHE B C 1
ATOM 943 O O . PHE B 1 25 ? 6.555 7.363 -2.281 1 83.19 25 PHE B O 1
ATOM 950 N N . LYS B 1 26 ? 8.328 8.18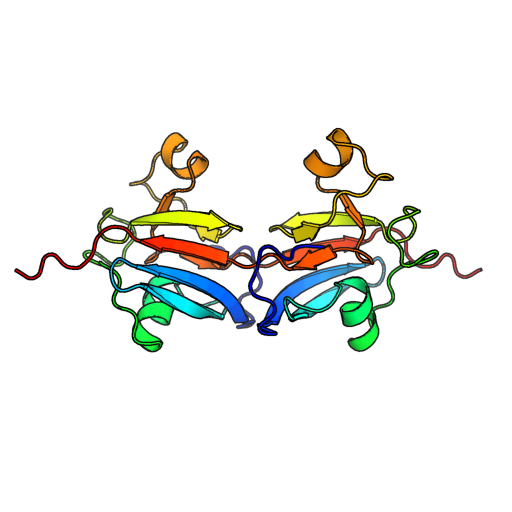 -1.167 1 82.5 26 LYS B N 1
ATOM 951 C CA . LYS B 1 26 ? 8.773 6.91 -0.605 1 82.5 26 LYS B CA 1
ATOM 952 C C . LYS B 1 26 ? 8.812 6.969 0.919 1 82.5 26 LYS B C 1
ATOM 954 O O . LYS B 1 26 ? 9.492 7.824 1.495 1 82.5 26 LYS B O 1
ATOM 959 N N . CYS B 1 27 ? 8.086 6.027 1.516 1 86 27 CYS B N 1
ATOM 960 C CA . CYS B 1 27 ? 8.008 6.078 2.971 1 86 27 CYS B CA 1
ATOM 961 C C . CYS B 1 27 ? 8.195 4.691 3.576 1 86 27 CYS B C 1
ATOM 963 O O . CYS B 1 27 ? 7.438 3.77 3.271 1 86 27 CYS B O 1
ATOM 965 N N . PRO B 1 28 ? 9.25 4.605 4.41 1 83 28 PRO B N 1
ATOM 966 C CA . PRO B 1 28 ? 9.352 3.355 5.168 1 83 28 PRO B CA 1
ATOM 967 C C . PRO B 1 28 ? 8.133 3.105 6.059 1 83 28 PRO B C 1
ATOM 969 O O . PRO B 1 28 ? 7.48 4.055 6.496 1 83 28 PRO B O 1
ATOM 972 N N . ASP B 1 29 ? 7.871 1.798 6.34 1 81.5 29 ASP B N 1
ATOM 973 C CA . ASP B 1 29 ? 6.676 1.433 7.094 1 81.5 29 ASP B CA 1
ATOM 974 C C . ASP B 1 29 ? 6.867 1.683 8.586 1 81.5 29 ASP B C 1
ATOM 976 O O . ASP B 1 29 ? 5.973 1.413 9.391 1 81.5 29 ASP B O 1
ATOM 980 N N . ASP B 1 30 ? 7.961 2.279 9 1 84.19 30 ASP B N 1
ATOM 981 C CA . ASP B 1 30 ? 8.227 2.541 10.414 1 84.19 30 ASP B CA 1
ATOM 982 C C . ASP B 1 30 ? 8.43 4.031 10.664 1 84.19 30 ASP B C 1
ATOM 984 O O . ASP B 1 30 ? 8.922 4.426 11.727 1 84.19 30 ASP B O 1
ATOM 988 N N . VAL B 1 31 ? 8.141 4.816 9.711 1 88.25 31 VAL B N 1
ATOM 989 C CA . VAL B 1 31 ? 8.219 6.27 9.812 1 88.25 31 VAL B CA 1
ATOM 990 C C . VAL B 1 31 ? 6.859 6.883 9.5 1 88.25 31 VAL B C 1
ATOM 992 O O . VAL B 1 31 ? 6.1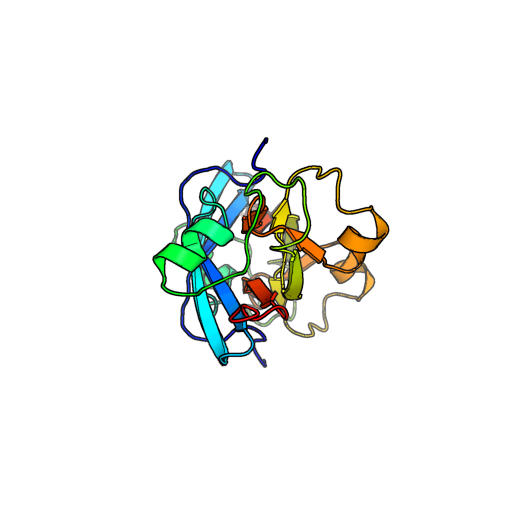64 6.441 8.586 1 88.25 31 VAL B O 1
ATOM 995 N N . PHE B 1 32 ? 6.555 7.926 10.328 1 91.69 32 PHE B N 1
ATOM 996 C CA . PHE B 1 32 ? 5.305 8.633 10.055 1 91.69 32 PHE B CA 1
ATOM 997 C C . PHE B 1 32 ? 5.34 9.281 8.672 1 91.69 32 PHE B C 1
ATOM 999 O O . PHE B 1 32 ? 6.367 9.828 8.266 1 91.69 32 PHE B O 1
ATOM 1006 N N . ILE B 1 33 ? 4.227 9.312 8.031 1 92 33 ILE B N 1
ATOM 1007 C CA . ILE B 1 33 ? 4.109 9.867 6.684 1 92 33 ILE B CA 1
ATOM 1008 C C . ILE B 1 33 ? 4.547 11.328 6.688 1 92 33 ILE B C 1
ATOM 1010 O O . ILE B 1 33 ? 5.305 11.758 5.816 1 92 33 ILE B O 1
ATOM 1014 N N . LEU B 1 34 ? 4.113 12.062 7.727 1 94.31 34 LEU B N 1
ATOM 1015 C CA . LEU B 1 34 ? 4.473 13.477 7.82 1 94.31 34 LEU B CA 1
ATOM 1016 C C . LEU B 1 34 ? 5.984 13.648 7.898 1 94.31 34 LEU B C 1
ATOM 1018 O O . LEU B 1 34 ? 6.555 14.477 7.18 1 94.31 34 LEU B O 1
ATOM 1022 N N . ASP B 1 35 ? 6.625 12.898 8.695 1 94.56 35 ASP B N 1
ATOM 1023 C CA . ASP B 1 35 ? 8.07 12.992 8.883 1 94.56 35 ASP B CA 1
ATOM 1024 C C . ASP B 1 35 ? 8.812 12.68 7.59 1 94.56 35 ASP B C 1
ATOM 1026 O O . ASP B 1 35 ? 9.758 13.383 7.219 1 94.56 35 ASP B O 1
ATOM 1030 N N . GLN B 1 36 ? 8.359 11.703 6.969 1 93 36 GLN B N 1
ATOM 1031 C CA . GLN B 1 36 ? 9.008 11.328 5.719 1 93 36 GLN B CA 1
ATOM 1032 C C . GLN B 1 36 ? 8.805 12.391 4.645 1 93 36 GLN B C 1
ATOM 1034 O O . GLN B 1 36 ? 9.711 12.68 3.863 1 93 36 GLN B O 1
ATOM 1039 N N . ALA B 1 37 ? 7.617 12.891 4.594 1 92.62 37 ALA B N 1
ATOM 1040 C CA . ALA B 1 37 ? 7.344 13.953 3.629 1 92.62 37 ALA B CA 1
ATOM 1041 C C . ALA B 1 37 ? 8.297 15.125 3.82 1 92.62 37 ALA B C 1
ATOM 1043 O O . ALA B 1 37 ? 8.852 15.648 2.85 1 92.62 37 ALA B O 1
ATOM 1044 N N . GLU B 1 38 ? 8.484 15.516 5.02 1 92.25 38 GLU B N 1
ATOM 1045 C CA . GLU B 1 38 ? 9.398 16.609 5.32 1 92.25 38 GLU B CA 1
ATOM 1046 C C . GLU B 1 38 ? 10.82 16.266 4.902 1 92.25 38 GLU B C 1
ATOM 1048 O O . GLU B 1 38 ? 11.531 17.109 4.34 1 92.25 38 GLU B O 1
ATOM 1053 N N . GLU B 1 39 ? 11.164 15.094 5.16 1 93.25 39 GLU B N 1
ATOM 1054 C CA . GLU B 1 39 ? 12.5 14.641 4.797 1 93.25 39 GLU B CA 1
ATOM 1055 C C . GLU B 1 39 ? 12.703 14.688 3.283 1 93.25 39 GLU B C 1
ATOM 1057 O O . GLU B 1 39 ? 13.812 14.945 2.811 1 93.25 39 GLU B O 1
ATOM 1062 N N . GLU B 1 40 ? 11.688 14.547 2.578 1 89.75 40 GLU B N 1
ATOM 1063 C CA . GLU B 1 40 ? 11.773 14.539 1.122 1 89.75 40 GLU B CA 1
ATOM 1064 C C . GLU B 1 40 ? 11.516 15.93 0.545 1 89.75 40 GLU B C 1
ATOM 1066 O O . GLU B 1 40 ? 11.422 16.094 -0.674 1 89.75 40 GLU B O 1
ATOM 1071 N N . GLY B 1 41 ? 11.258 16.828 1.376 1 89 41 GLY B N 1
ATOM 1072 C CA . GLY B 1 41 ? 11.125 18.203 0.944 1 89 41 GLY B CA 1
ATOM 1073 C C . GLY B 1 41 ? 9.695 18.594 0.624 1 89 41 GLY B C 1
ATOM 1074 O O . GLY B 1 41 ? 9.461 19.562 -0.104 1 89 41 GLY B O 1
ATOM 1075 N N . VAL B 1 42 ? 8.844 17.844 0.997 1 88.25 42 VAL B N 1
ATOM 1076 C CA . VAL B 1 42 ? 7.438 18.172 0.816 1 88.25 42 VAL B CA 1
ATOM 1077 C C . VAL B 1 42 ? 6.887 18.812 2.096 1 88.25 42 VAL B C 1
ATOM 1079 O O . VAL B 1 42 ? 6.98 18.219 3.174 1 88.25 42 VAL B O 1
ATOM 1082 N N . ASP B 1 43 ? 6.32 19.938 1.938 1 86.12 43 ASP B N 1
ATOM 1083 C CA . ASP B 1 43 ? 5.789 20.641 3.098 1 86.12 43 ASP B CA 1
ATOM 1084 C C . ASP B 1 43 ? 4.312 20.312 3.309 1 86.12 43 ASP B C 1
ATOM 1086 O O . ASP B 1 43 ? 3.455 20.75 2.537 1 86.12 43 ASP B O 1
ATOM 1090 N N . LEU B 1 44 ? 4.066 19.578 4.273 1 90.19 44 LEU B N 1
ATOM 1091 C CA . LEU B 1 44 ? 2.695 19.297 4.684 1 90.19 44 LEU B CA 1
ATOM 1092 C C . LEU B 1 44 ? 2.324 20.094 5.93 1 90.19 44 LEU B C 1
ATOM 1094 O O . LEU B 1 44 ? 3.18 20.359 6.773 1 90.19 44 LEU B O 1
ATOM 1098 N N . PRO B 1 45 ? 1.082 20.469 5.961 1 91.81 45 PRO B N 1
ATOM 1099 C CA . PRO B 1 45 ? 0.662 21.188 7.176 1 91.81 45 PRO B CA 1
ATOM 1100 C C . PRO B 1 45 ? 0.764 20.312 8.43 1 91.81 45 PRO B C 1
ATOM 1102 O O . PRO B 1 45 ? 0.571 19.094 8.359 1 91.81 45 PRO B O 1
ATOM 1105 N N . CYS B 1 46 ? 1.167 21.031 9.469 1 91.56 46 CYS B N 1
ATOM 1106 C CA . CYS B 1 46 ? 1.234 20.328 10.742 1 91.56 46 CYS B CA 1
ATOM 1107 C C . CYS B 1 46 ? 1.208 21.297 11.914 1 91.56 46 CYS B C 1
ATOM 1109 O O . CYS B 1 46 ? 1.716 22.422 11.805 1 91.56 46 CYS B O 1
ATOM 1111 N N . SER B 1 47 ? 0.477 20.891 13.016 1 93.25 47 SER B N 1
ATOM 1112 C CA . SER B 1 47 ? 0.441 21.719 14.211 1 93.25 47 SER B CA 1
ATOM 1113 C C . SER B 1 47 ? 0.842 20.922 15.453 1 93.25 47 SER B C 1
ATOM 1115 O O . SER B 1 47 ? 1.954 21.078 15.961 1 93.25 47 SER B O 1
ATOM 1117 N N . CYS B 1 48 ? 0.222 19.984 15.781 1 92.75 48 CYS B N 1
ATOM 1118 C CA . CYS B 1 48 ? 0.425 19.344 17.078 1 92.75 48 CYS B CA 1
ATOM 1119 C C . CYS B 1 48 ? 1.392 18.172 16.969 1 92.75 48 CYS B C 1
ATOM 1121 O O . CYS B 1 48 ? 1.997 17.766 17.969 1 92.75 48 CYS B O 1
ATOM 1123 N N . ARG B 1 49 ? 1.438 17.5 15.844 1 91.25 49 ARG B N 1
ATOM 1124 C CA . ARG B 1 49 ? 2.244 16.312 15.586 1 91.25 49 ARG B CA 1
ATOM 1125 C C . ARG B 1 49 ? 1.935 15.211 16.594 1 91.25 49 ARG B C 1
ATOM 1127 O O . ARG B 1 49 ? 2.828 14.461 17 1 91.25 49 ARG B O 1
ATOM 1134 N N . ALA B 1 50 ? 0.716 15.164 17.047 1 89.5 50 ALA B N 1
ATOM 1135 C CA . ALA B 1 50 ? 0.342 14.188 18.078 1 89.5 50 ALA B CA 1
ATOM 1136 C C . ALA B 1 50 ? -1.027 13.586 17.781 1 89.5 50 ALA B C 1
ATOM 1138 O O . ALA B 1 50 ? -1.609 12.906 18.641 1 89.5 50 ALA B O 1
ATOM 1139 N N . GLY B 1 51 ? -1.489 13.844 16.625 1 90.62 51 GLY B N 1
ATOM 1140 C CA . GLY B 1 51 ? -2.805 13.336 16.266 1 90.62 51 GLY B CA 1
ATOM 1141 C C . GLY B 1 51 ? -3.928 13.977 17.062 1 90.62 51 GLY B C 1
ATOM 1142 O O . GLY B 1 51 ? -4.98 13.367 17.25 1 90.62 51 GLY B O 1
ATOM 1143 N N . ALA B 1 52 ? -3.656 15.125 17.547 1 90.94 52 ALA B N 1
ATOM 1144 C CA . ALA B 1 52 ? -4.609 15.781 18.438 1 90.94 52 ALA B CA 1
ATOM 1145 C C . ALA B 1 52 ? -5.312 16.938 17.719 1 90.94 52 ALA B C 1
ATOM 1147 O O . ALA B 1 52 ? -6.133 17.641 18.328 1 90.94 52 ALA B O 1
ATOM 1148 N N . CYS B 1 53 ? -5.012 17.188 16.531 1 91.5 53 CYS B N 1
ATOM 1149 C CA . CYS B 1 53 ? -5.672 18.203 15.703 1 91.5 53 CYS B CA 1
ATOM 1150 C C . CYS B 1 53 ? -5.844 17.703 14.273 1 91.5 53 CYS B C 1
ATOM 1152 O O . CYS B 1 53 ? -5.746 16.5 14.016 1 91.5 53 CYS B O 1
ATOM 1154 N N . SER B 1 54 ? -6.18 18.578 13.359 1 91.38 54 SER B N 1
ATOM 1155 C CA . SER B 1 54 ? -6.457 18.141 11.992 1 91.38 54 SER B CA 1
ATOM 1156 C C . SER B 1 54 ? -5.664 18.953 10.984 1 91.38 54 SER B C 1
ATOM 1158 O O . SER B 1 54 ? -5.938 18.906 9.781 1 91.38 54 SER B O 1
ATOM 1160 N N . SER B 1 55 ? -4.703 19.609 11.5 1 92 55 SER B N 1
ATOM 1161 C CA . SER B 1 55 ? -3.934 20.453 10.586 1 92 55 SER B CA 1
ATOM 1162 C C . SER B 1 55 ? -3.26 19.609 9.508 1 92 55 SER B C 1
ATOM 1164 O O . SER B 1 55 ? -3.117 20.047 8.359 1 92 55 SER B O 1
ATOM 1166 N N . CYS B 1 56 ? -2.891 18.391 9.836 1 93.44 56 CYS B N 1
ATOM 1167 C CA . CYS B 1 56 ? -2.158 17.547 8.906 1 93.44 56 CYS B CA 1
ATOM 1168 C C . CYS B 1 56 ? -3.102 16.594 8.172 1 93.44 56 CYS B C 1
ATOM 1170 O O . CYS B 1 56 ? -2.664 15.609 7.582 1 93.44 56 CYS B O 1
ATOM 1172 N N . ALA B 1 57 ? -4.293 16.859 8.242 1 91.94 57 ALA B N 1
ATOM 1173 C CA . ALA B 1 57 ? -5.266 15.961 7.617 1 91.94 57 ALA B CA 1
ATOM 1174 C C . ALA B 1 57 ? -5.066 15.914 6.105 1 91.94 57 ALA B C 1
ATOM 1176 O O . ALA B 1 57 ? -4.828 16.938 5.469 1 91.94 57 ALA B O 1
ATOM 1177 N N . ALA B 1 58 ? -5.133 14.688 5.551 1 93.62 58 ALA B N 1
ATOM 1178 C CA . ALA B 1 58 ? -5.082 14.414 4.113 1 93.62 58 ALA B CA 1
ATOM 1179 C C . ALA B 1 58 ? -6.133 13.383 3.715 1 93.62 58 ALA B C 1
ATOM 1181 O O . ALA B 1 58 ? -6.688 12.688 4.57 1 93.62 58 ALA B O 1
ATOM 1182 N N . LYS B 1 59 ? -6.379 13.398 2.498 1 93.88 59 LYS B N 1
ATOM 1183 C CA . LYS B 1 59 ? -7.336 12.43 1.969 1 93.88 59 LYS B CA 1
ATOM 1184 C C . LYS B 1 59 ? -6.629 11.32 1.199 1 93.88 59 LYS B C 1
ATOM 1186 O O . LYS B 1 59 ? -5.762 11.586 0.366 1 93.88 59 LYS B O 1
ATOM 1191 N N . ILE B 1 60 ? -7.027 10.117 1.514 1 90 60 ILE B N 1
ATOM 1192 C CA . ILE B 1 60 ? -6.512 8.984 0.754 1 90 60 ILE B CA 1
ATOM 1193 C C . ILE B 1 60 ? -7.219 8.906 -0.597 1 90 60 ILE B C 1
ATOM 1195 O O . ILE B 1 60 ? -8.438 8.766 -0.657 1 90 60 ILE B O 1
ATOM 1199 N N . VAL B 1 61 ? -6.5 9.031 -1.624 1 88 61 VAL B N 1
ATOM 1200 C CA . VAL B 1 61 ? -7.023 8.883 -2.977 1 88 61 VAL B CA 1
ATOM 1201 C C . VAL B 1 61 ? -6.938 7.422 -3.41 1 88 61 VAL B C 1
ATOM 1203 O O . VAL B 1 61 ? -7.852 6.898 -4.051 1 88 61 VAL B O 1
ATOM 1206 N N . GLN B 1 62 ? -5.836 6.809 -3.053 1 83.81 62 GLN B N 1
ATOM 1207 C CA . GLN B 1 62 ? -5.582 5.406 -3.357 1 83.81 62 GLN B CA 1
ATOM 1208 C C . GLN B 1 62 ? -4.734 4.75 -2.271 1 83.81 62 GLN B C 1
ATOM 1210 O O . GLN B 1 62 ? -3.787 5.355 -1.768 1 83.81 62 GLN B O 1
ATOM 1215 N N . GLY B 1 63 ? -5.172 3.365 -2.004 1 82.25 63 GLY B N 1
ATOM 1216 C CA . GLY B 1 63 ? -4.379 2.625 -1.035 1 82.25 63 GLY B CA 1
ATOM 1217 C C . GLY B 1 63 ? -4.969 2.65 0.363 1 82.25 63 GLY B C 1
ATOM 1218 O O . GLY B 1 63 ? -6.172 2.863 0.531 1 82.25 63 GLY B O 1
ATOM 1219 N N . THR B 1 64 ? -3.986 2.199 1.271 1 82.69 64 THR B N 1
ATOM 1220 C CA . THR B 1 64 ? -4.398 2.17 2.67 1 82.69 64 THR B CA 1
ATOM 1221 C C . THR B 1 64 ? -3.246 2.584 3.58 1 82.69 64 THR B C 1
ATOM 1223 O O . THR B 1 64 ? -2.082 2.545 3.176 1 82.69 64 THR B O 1
ATOM 1226 N N . VAL B 1 65 ? -3.66 3.1 4.766 1 86.88 65 VAL B N 1
ATOM 1227 C CA . VAL B 1 65 ? -2.668 3.512 5.754 1 86.88 65 VAL B CA 1
ATOM 1228 C C . VAL B 1 65 ? -2.961 2.838 7.094 1 86.88 65 VAL B C 1
ATOM 1230 O O . VAL B 1 65 ? -4.082 2.379 7.332 1 86.88 65 VAL B O 1
ATOM 1233 N N . ASP B 1 66 ? -1.866 2.684 7.789 1 85.5 66 ASP B N 1
ATOM 1234 C CA . ASP B 1 66 ? -1.976 2.26 9.18 1 85.5 66 ASP B CA 1
ATOM 1235 C C . ASP B 1 66 ? -1.99 3.463 10.125 1 85.5 66 ASP B C 1
ATOM 1237 O O . ASP B 1 66 ? -0.961 4.109 10.328 1 85.5 66 ASP B O 1
ATOM 1241 N N . GLN B 1 67 ? -3.23 3.748 10.586 1 84.12 67 GLN B N 1
ATOM 1242 C CA . GLN B 1 67 ? -3.307 4.891 11.492 1 84.12 67 GLN B CA 1
ATOM 1243 C C . GLN B 1 67 ? -3.918 4.492 12.828 1 84.12 67 GLN B C 1
ATOM 1245 O O . GLN B 1 67 ? -4.707 3.549 12.898 1 84.12 67 GLN B O 1
ATOM 1250 N N . PHE B 1 68 ? -3.492 5.23 13.781 1 74.5 68 PHE B N 1
ATOM 1251 C CA . PHE B 1 68 ? -3.932 4.957 15.141 1 74.5 68 PHE B CA 1
ATOM 1252 C C . PHE B 1 68 ? -5.297 5.574 15.406 1 74.5 68 PHE B C 1
ATOM 1254 O O . PHE B 1 68 ? -5.777 6.395 14.617 1 74.5 68 PHE B O 1
ATOM 1261 N N . ASP B 1 69 ? -5.871 4.801 16.406 1 72.5 69 ASP B N 1
ATOM 1262 C CA . ASP B 1 69 ? -7.145 5.355 16.859 1 72.5 69 ASP B CA 1
ATOM 1263 C C . ASP B 1 69 ? -6.98 6.805 17.312 1 72.5 69 ASP B C 1
ATOM 1265 O O . ASP B 1 69 ? -6.359 7.07 18.344 1 72.5 69 ASP B O 1
ATOM 1269 N N . ILE B 1 70 ? -7.289 7.547 16.391 1 71.31 70 ILE B N 1
ATOM 1270 C CA . ILE B 1 70 ? -7.191 8.984 16.656 1 71.31 70 ILE B CA 1
ATOM 1271 C C . ILE B 1 70 ? -8.555 9.523 17.062 1 71.31 70 ILE B C 1
ATOM 1273 O O . ILE B 1 70 ? -9.578 9.18 16.469 1 71.31 70 ILE B O 1
ATOM 1277 N N . SER B 1 71 ? -8.477 10.188 18.156 1 77.31 71 SER B N 1
ATOM 1278 C CA . SER B 1 71 ? -9.711 10.719 18.75 1 77.31 71 SER B CA 1
ATOM 1279 C C . SER B 1 71 ? -10.297 11.828 17.875 1 77.31 71 SER B C 1
ATOM 1281 O O . SER B 1 71 ? -11.508 12.047 17.875 1 77.31 71 SER B O 1
ATOM 1283 N N . PHE B 1 72 ? -9.477 12.414 17.188 1 86.5 72 PHE B N 1
ATOM 1284 C CA . PHE B 1 72 ? -9.922 13.602 16.453 1 86.5 72 PHE B CA 1
ATOM 1285 C C . PHE B 1 72 ? -10.766 13.211 15.25 1 86.5 72 PHE B C 1
ATOM 1287 O O . PHE B 1 72 ? -11.742 13.898 14.93 1 86.5 72 PHE B O 1
ATOM 1294 N N . LEU B 1 73 ? -10.445 12.156 14.562 1 86.94 73 LEU B N 1
ATOM 1295 C CA . LEU B 1 73 ? -11.203 11.742 13.391 1 86.94 73 LEU B CA 1
ATOM 1296 C C . LEU B 1 73 ? -12.289 10.742 13.773 1 86.94 73 LEU B C 1
ATOM 1298 O O . LEU B 1 73 ? -12.008 9.719 14.406 1 86.94 73 LEU B O 1
ATOM 1302 N N . GLY B 1 74 ? -13.484 11.109 13.438 1 86.19 74 GLY B N 1
ATOM 1303 C CA . GLY B 1 74 ? -14.57 10.172 13.656 1 86.19 74 GLY B CA 1
ATOM 1304 C C . GLY B 1 74 ? -14.562 9.016 12.68 1 86.19 74 GLY B C 1
ATOM 1305 O O . GLY B 1 74 ? -13.836 9.031 11.688 1 86.19 74 GLY B O 1
ATOM 1306 N N . GLY B 1 75 ? -15.328 8 13.023 1 87.25 75 GLY B N 1
ATOM 1307 C CA . GLY B 1 75 ? -15.445 6.828 12.172 1 87.25 75 GLY B CA 1
ATOM 1308 C C . GLY B 1 75 ? -15.844 7.164 10.75 1 87.25 75 GLY B C 1
ATOM 1309 O O . GLY B 1 75 ? -15.297 6.609 9.797 1 87.25 75 GLY B O 1
ATOM 1310 N N . ASP B 1 76 ? -16.781 8.109 10.594 1 90 76 ASP B N 1
ATOM 1311 C CA . ASP B 1 76 ? -17.234 8.508 9.266 1 90 76 ASP B CA 1
ATOM 1312 C C . ASP B 1 76 ? -16.109 9.156 8.469 1 90 76 ASP B C 1
ATOM 1314 O O . ASP B 1 76 ? -16.016 8.961 7.254 1 90 76 ASP B O 1
ATOM 1318 N N . GLN B 1 77 ? -15.305 9.852 9.109 1 88.25 77 GLN B N 1
ATOM 1319 C CA . GLN B 1 77 ? -14.188 10.531 8.461 1 88.25 77 GLN B CA 1
ATOM 1320 C C . GLN B 1 77 ? -13.117 9.531 8.023 1 88.25 77 GLN B C 1
ATOM 1322 O O . GLN B 1 77 ? -12.562 9.648 6.93 1 88.25 77 GLN B O 1
ATOM 1327 N N . ILE B 1 78 ? -12.969 8.547 8.844 1 86.81 78 ILE B N 1
ATOM 1328 C CA . ILE B 1 78 ? -12 7.504 8.523 1 86.81 78 ILE B CA 1
ATOM 1329 C C . ILE B 1 78 ? -12.484 6.691 7.328 1 86.81 78 ILE B C 1
ATOM 1331 O O . ILE B 1 78 ? -11.719 6.422 6.402 1 86.81 78 ILE B O 1
ATOM 1335 N N . GLU B 1 79 ? -13.719 6.465 7.297 1 87.31 79 GLU B N 1
ATOM 1336 C CA . GLU B 1 79 ? -14.305 5.711 6.195 1 87.31 79 GLU B CA 1
ATOM 1337 C C . GLU B 1 79 ? -14.273 6.512 4.898 1 87.31 79 GLU B C 1
ATOM 1339 O O . GLU B 1 79 ? -14.172 5.941 3.811 1 87.31 79 GLU B O 1
ATOM 1344 N N . ALA B 1 80 ? -14.328 7.766 5.102 1 89.56 80 ALA B N 1
ATOM 1345 C CA . ALA B 1 80 ? -14.297 8.648 3.939 1 89.56 80 ALA B CA 1
ATOM 1346 C C . ALA B 1 80 ? -12.875 8.812 3.412 1 89.56 80 ALA B C 1
ATOM 1348 O O . ALA B 1 80 ? -12.664 9.453 2.381 1 89.56 80 ALA B O 1
ATOM 1349 N N . GLY B 1 81 ? -11.906 8.336 4.133 1 90.56 81 GLY B N 1
ATOM 1350 C CA . GLY B 1 81 ? -10.547 8.312 3.617 1 90.56 81 GLY B CA 1
ATOM 1351 C C . GLY B 1 81 ? -9.664 9.383 4.223 1 90.56 81 GLY B C 1
ATOM 1352 O O . GLY B 1 81 ? -8.578 9.664 3.705 1 90.56 81 GLY B O 1
ATOM 1353 N N . TRP B 1 82 ? -10.148 9.992 5.285 1 92.44 82 TRP B N 1
ATOM 1354 C CA . TRP B 1 82 ? -9.312 11 5.926 1 92.44 82 TRP B CA 1
ATOM 1355 C C . TRP B 1 82 ? -8.258 10.352 6.812 1 92.44 82 TRP B C 1
ATOM 1357 O O . TRP B 1 82 ? -8.531 9.367 7.496 1 92.44 82 TRP B O 1
ATOM 1367 N N . VAL B 1 83 ? -7.043 11.039 6.824 1 93.12 83 VAL B N 1
ATOM 1368 C CA . VAL B 1 83 ? -5.918 10.523 7.598 1 93.12 83 VAL B CA 1
ATOM 1369 C C . VAL B 1 83 ? -5.125 11.68 8.195 1 93.12 83 VAL B C 1
ATOM 1371 O O . VAL B 1 83 ? -5.043 12.758 7.598 1 93.12 83 VAL B O 1
ATOM 1374 N N . LEU B 1 84 ? -4.66 11.453 9.398 1 93.19 84 LEU B N 1
ATOM 1375 C CA . LEU B 1 84 ? -3.689 12.367 9.992 1 93.19 84 LEU B CA 1
ATOM 1376 C C . LEU B 1 84 ? -2.266 11.914 9.688 1 93.19 84 LEU B C 1
ATOM 1378 O O . LEU B 1 84 ? -1.801 10.914 10.242 1 93.19 84 LEU B O 1
ATOM 1382 N N . THR B 1 85 ? -1.564 12.617 8.906 1 93.62 85 THR B N 1
ATOM 1383 C CA . THR B 1 85 ? -0.279 12.172 8.375 1 93.62 85 THR B CA 1
ATOM 1384 C C . THR B 1 85 ? 0.788 12.188 9.469 1 93.62 85 THR B C 1
ATOM 1386 O O . THR B 1 85 ? 1.805 11.5 9.359 1 93.62 85 THR B O 1
ATOM 1389 N N . CYS B 1 86 ? 0.553 12.906 10.57 1 93.56 86 CYS B N 1
ATOM 1390 C CA . CYS B 1 86 ? 1.531 12.953 11.656 1 93.56 86 CYS B CA 1
ATOM 1391 C C . CYS B 1 86 ? 1.4 11.734 12.562 1 93.56 86 CYS B C 1
ATOM 1393 O O . CYS B 1 86 ? 2.23 11.531 13.453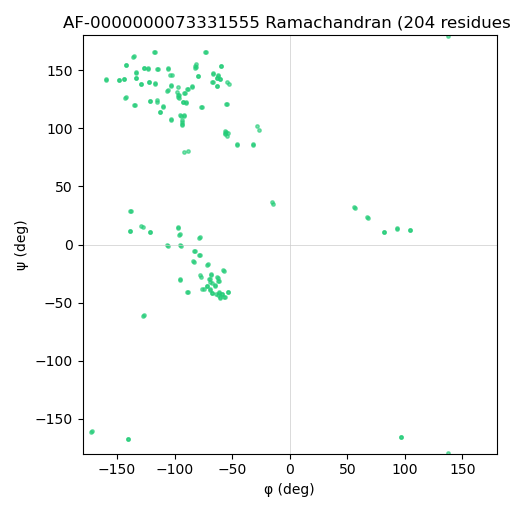 1 93.56 86 CYS B O 1
ATOM 1395 N N . TYR B 1 87 ? 0.406 10.977 12.281 1 91.62 87 TYR B N 1
ATOM 1396 C CA . TYR B 1 87 ? 0.124 9.828 13.133 1 91.62 87 TYR B CA 1
ATOM 1397 C C . TYR B 1 87 ? -0.258 8.609 12.297 1 91.62 87 TYR B C 1
ATOM 1399 O O . TYR B 1 87 ? -1.085 7.797 12.719 1 91.62 87 TYR B O 1
ATOM 1407 N N . ALA B 1 88 ? 0.227 8.539 11.164 1 90.75 88 ALA B N 1
ATOM 1408 C CA . ALA B 1 88 ? -0.088 7.426 10.273 1 90.75 88 ALA B CA 1
ATOM 1409 C C . ALA B 1 88 ? 1.176 6.871 9.625 1 90.75 88 ALA B C 1
ATOM 1411 O O . ALA B 1 88 ? 2.104 7.621 9.312 1 90.75 88 ALA B O 1
ATOM 1412 N N . TYR B 1 89 ? 1.096 5.566 9.383 1 88.62 89 TYR B N 1
ATOM 1413 C CA . TYR B 1 89 ? 2.121 4.848 8.633 1 88.62 89 TYR B CA 1
ATOM 1414 C C . TYR B 1 89 ? 1.558 4.305 7.324 1 88.62 89 TYR B C 1
ATOM 1416 O O . TYR B 1 89 ? 0.357 4.043 7.219 1 88.62 89 TYR B O 1
ATOM 1424 N N . PRO B 1 90 ? 2.51 4.203 6.316 1 86.31 90 PRO B N 1
ATOM 1425 C CA . PRO B 1 90 ? 2.027 3.436 5.164 1 86.31 90 PRO B CA 1
ATOM 1426 C C . PRO B 1 90 ? 1.651 2.002 5.527 1 86.31 90 PRO B C 1
ATOM 1428 O O . PRO B 1 90 ? 2.303 1.382 6.371 1 86.31 90 PRO B O 1
ATOM 1431 N N . MET B 1 91 ? 0.567 1.499 4.887 1 80.38 91 MET B N 1
ATOM 1432 C CA . MET B 1 91 ? 0.157 0.123 5.152 1 80.38 91 MET B CA 1
ATOM 1433 C C . MET B 1 91 ? 0.932 -0.854 4.273 1 80.38 91 MET B C 1
ATOM 1435 O O . MET B 1 91 ? 1.117 -0.609 3.08 1 80.38 91 MET B O 1
ATOM 1439 N N . CYS B 1 92 ? 1.31 -1.877 4.957 1 76.5 92 CYS B N 1
ATOM 1440 C CA . CYS B 1 92 ? 1.994 -2.938 4.227 1 76.5 92 CYS B CA 1
ATOM 1441 C C . CYS B 1 92 ? 0.994 -3.863 3.545 1 76.5 92 CYS B C 1
ATOM 1443 O O . CYS B 1 92 ? -0.123 -4.043 4.031 1 76.5 92 CYS B O 1
ATOM 1445 N N . LEU B 1 93 ? 1.45 -4.461 2.434 1 81.75 93 LEU B N 1
ATOM 1446 C CA . LEU B 1 93 ? 0.654 -5.477 1.754 1 81.75 93 LEU B CA 1
ATOM 1447 C C . LEU B 1 93 ? 0.971 -6.867 2.295 1 81.75 93 LEU B C 1
ATOM 1449 O O . LEU B 1 93 ? 2.137 -7.266 2.348 1 81.75 93 LEU B O 1
ATOM 1453 N N . ILE B 1 94 ? -0.07 -7.527 2.791 1 82.88 94 ILE B N 1
ATOM 1454 C CA . ILE B 1 94 ? 0.091 -8.898 3.252 1 82.88 94 ILE B CA 1
ATOM 1455 C C . ILE B 1 94 ? -0.849 -9.82 2.475 1 82.88 94 ILE B C 1
ATOM 1457 O O . ILE B 1 94 ? -2.061 -9.586 2.434 1 82.88 94 ILE B O 1
ATOM 1461 N N . LEU B 1 95 ? -0.227 -10.797 1.875 1 89.94 95 LEU B N 1
ATOM 1462 C CA . LEU B 1 95 ? -0.984 -11.766 1.097 1 89.94 95 LEU B CA 1
ATOM 1463 C C . LEU B 1 95 ? -0.848 -13.164 1.691 1 89.94 95 LEU B C 1
ATOM 1465 O O . LEU B 1 95 ? 0.23 -13.547 2.154 1 89.94 95 LEU B O 1
ATOM 1469 N N . SER B 1 96 ? -1.968 -13.82 1.689 1 92.06 96 SER B N 1
ATOM 1470 C CA . SER B 1 96 ? -1.977 -15.203 2.152 1 92.06 96 SER B CA 1
ATOM 1471 C C . SER B 1 96 ? -2.283 -16.172 1.01 1 92.06 96 SER B C 1
ATOM 1473 O O . SER B 1 96 ? -3.322 -16.047 0.356 1 92.06 96 SER B O 1
ATOM 1475 N N . SER B 1 97 ? -1.321 -16.953 0.704 1 87.62 97 SER B N 1
ATOM 1476 C CA . SER B 1 97 ? -1.507 -17.984 -0.316 1 87.62 97 SER B CA 1
ATOM 1477 C C . SER B 1 97 ? -1.687 -19.359 0.314 1 87.62 97 SER B C 1
ATOM 1479 O O . SER B 1 97 ? -0.869 -19.797 1.131 1 87.62 97 SER B O 1
ATOM 1481 N N . ARG B 1 98 ? -2.836 -19.938 0.338 1 75.81 98 ARG B N 1
ATOM 1482 C CA . ARG B 1 98 ? -3.098 -21.234 0.956 1 75.81 98 ARG B CA 1
ATOM 1483 C C . ARG B 1 98 ? -2.598 -22.375 0.073 1 75.81 98 ARG B C 1
ATOM 1485 O O . ARG B 1 98 ? -2.514 -23.531 0.517 1 75.81 98 ARG B O 1
ATOM 1492 N N . HIS B 1 99 ? -2.504 -22.281 -1.279 1 59.72 99 HIS B N 1
ATOM 1493 C CA . HIS B 1 99 ? -2.277 -23.516 -2.027 1 59.72 99 HIS B CA 1
ATOM 1494 C C . HIS B 1 99 ? -0.788 -23.812 -2.176 1 59.72 99 HIS B C 1
ATOM 1496 O O . HIS B 1 99 ? -0.021 -22.938 -2.588 1 59.72 99 HIS B O 1
ATOM 1502 N N . SER B 1 100 ? -0.233 -24.391 -1.064 1 48.81 100 SER B N 1
ATOM 1503 C CA . SER B 1 100 ? 1.069 -25 -1.325 1 48.81 100 SER B CA 1
ATOM 1504 C C . SER B 1 100 ? 1.006 -25.969 -2.506 1 48.81 100 SER B C 1
ATOM 1506 O O . SER B 1 100 ? -0.051 -26.531 -2.799 1 48.81 100 SER B O 1
ATOM 1508 N N . LYS B 1 101 ? 2.018 -25.922 -3.361 1 47.69 101 LYS B N 1
ATOM 1509 C CA . LYS B 1 101 ? 2.264 -26.938 -4.387 1 47.69 101 LYS B CA 1
ATOM 1510 C C . LYS B 1 101 ? 1.701 -28.297 -3.971 1 47.69 101 LYS B C 1
ATOM 1512 O O . LYS B 1 101 ? 1.989 -28.781 -2.875 1 47.69 101 LYS B O 1
ATOM 1517 N N . ARG B 1 102 ? 0.6 -28.766 -4.352 1 41.75 102 ARG B N 1
ATOM 1518 C CA . ARG B 1 102 ? 0.581 -30.219 -4.391 1 41.75 102 ARG B CA 1
ATOM 1519 C C . ARG B 1 102 ? 1.84 -30.766 -5.055 1 41.75 102 ARG B C 1
ATOM 1521 O O . ARG B 1 102 ? 2.143 -30.438 -6.199 1 41.75 102 ARG B O 1
ATOM 1528 N N . LYS B 1 103 ? 2.977 -30.953 -4.262 1 37.88 103 LYS B N 1
ATOM 1529 C CA . LYS B 1 103 ? 3.83 -31.984 -4.84 1 37.88 103 LYS B CA 1
ATOM 1530 C C . LYS B 1 103 ? 3 -33.031 -5.562 1 37.88 103 LYS B C 1
ATOM 1532 O O . LYS B 1 103 ? 2.117 -33.656 -4.965 1 37.88 103 LYS B O 1
ATOM 1537 N N . SER B 1 104 ? 2.672 -32.812 -6.777 1 28.81 104 SER B N 1
ATOM 1538 C CA . SER B 1 104 ? 2.637 -34.188 -7.328 1 28.81 104 SER B CA 1
ATOM 1539 C C . SER B 1 104 ? 3.902 -34.938 -6.973 1 28.81 104 SER B C 1
ATOM 1541 O O . SER B 1 104 ? 4.98 -34.375 -6.84 1 28.81 104 SER B O 1
#

Secondary structure (DSSP, 8-state):
---SS--S-PEEEEEEEETTEEEEEEEETTS-HHHHHHHTT-----SSSSSSSSTTEEEEEES-EEE---SSS-HHHHHTTEEEGGGEEEPPEEEE--------/---SS--S-PEEEEEEEETTEEEEEEEETTS-HHHHHHHTT-----SSSSSSSSTTEEEEEES-EEE---SSS-HHHHHTTEEEGGGEEEPPEEEE--------

InterPro domains:
  IPR001041 2Fe-2S ferredoxin-type iron-sulfur binding domain [PF00111] (18-90)
  IPR001041 2Fe-2S ferredoxin-type iron-sulfur binding domain [PS51085] (12-104)
  IPR001041 2Fe-2S ferredoxin-type iron-sulfur binding domain [cd00207] (15-91)
  IPR006058 2Fe-2S ferredoxin, iron-sulphur binding site [PS00197] (48-56)
  IPR010241 Ferredoxin [2Fe-2S], plant and bacteria [TIGR02008] (11-95)
  IPR012675 Beta-grasp domain superfamily [G3DSA:3.10.20.30] (10-103)
  IPR036010 2Fe-2S ferredoxin-like superfamily [SSF54292] (16-91)

Foldseek 3Di:
DDQPDPLPQDKDWDWDQDPVGIDIFIGTQNDQQQVRCVVVPHDAFDDPLPLQDCRRKDFDPDADKAFDPRPHDDPVRVVRGIDRRSGIGHHDDDDDDPDDPPPD/DDQPDPLPQDKDWDWDQDPVGIDIFIGTQNDQQQVRCVVVPHDAFDDPLPLQDCRRKDFDPDADKAFDPRPHDDPVRVVRGIDRRSGIGHHDDDDDDPDDPPPD

Organism: Populus trichocarpa (NCBI:txid3694)

Solvent-accessible surface area (backbone atoms only — not comparable to full-atom values): 11394 Å² total; per-residue (Å²): 124,85,64,86,42,76,68,73,50,43,39,32,28,30,34,39,35,40,80,91,42,76,36,82,40,73,33,32,34,65,39,37,44,42,60,40,35,48,74,72,69,41,88,69,44,70,74,73,70,65,44,74,62,64,60,28,43,29,36,54,76,37,62,51,66,44,59,58,96,40,82,66,57,48,71,69,43,45,73,70,28,48,42,46,30,52,44,20,22,52,44,35,33,29,36,36,34,77,63,54,73,71,74,120,124,86,64,88,40,76,68,74,52,43,40,31,30,31,33,40,34,40,78,89,41,78,37,81,39,73,33,32,34,64,40,37,46,41,61,42,36,48,74,70,70,41,88,67,40,70,75,70,69,66,43,74,62,64,61,29,42,27,35,55,79,36,63,50,65,42,59,59,94,39,82,65,58,49,71,69,43,47,74,69,28,47,42,46,30,52,46,20,22,51,43,34,34,28,37,37,33,77,63,54,74,70,75,123

pLDDT: mean 82.05, std 14.05, range [28.81, 94.62]

Sequence (208 aa):
PGRTCGGNGATHTGKLITPEGEKEFKCPDDVFILDQAEEEGVDLPCSCRAGACSSCAAKIVQGTVDQFDISFLGGDQIEAGWVLTCYAYPMCLILSSRHSKRKSPGRTCGGNGATHTGKLITPEGEKEFKCPDDVFILDQAEEEGVDLPCSCRAGACSSCAAKIVQGTVDQFDISFLGGDQIEAGWVLTCYAYPMCLILSSRHSKRKS